Protein AF-A0AAD5J506-F1 (afdb_monomer_lite)

Radius of gyration: 22.08 Å; chains: 1; bounding box: 55×48×59 Å

Foldseek 3Di:
DPDADQDPPCPPDDPVVVVVVVLLVVLLVLLLPPCVVVLVVVLVPDDDDPVDHSVVVSVVVVVVVVVVSCVVVVVVVVVQCVVHRPNADLVGSVVVCCVPVVVPDDPVVVVVVVVVVVVVVVVVCVVVVVVVLVVVQVVCCVVVVDHDDPVNSVVVVVVVVVVVVVCVVVCVVVSSCSSVVSVVVVCVVPVVVVVVVVVVVVVVVD

InterPro domains:
  IPR013057 Amino acid transporter, transmembrane domain [PF01490] (17-195)

Organism: Acer negundo (NCBI:txid4023)

Structure (mmCIF, N/CA/C/O backbone):
data_AF-A0AAD5J506-F1
#
_entry.id   AF-A0AAD5J506-F1
#
loop_
_atom_site.group_PDB
_atom_site.id
_atom_site.type_symbol
_atom_site.label_atom_id
_atom_site.label_alt_id
_atom_site.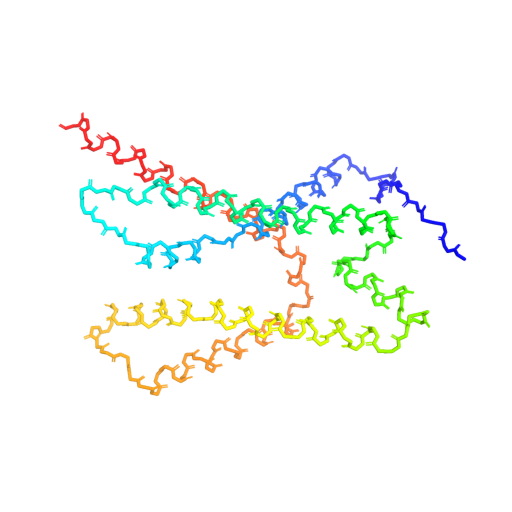label_comp_id
_atom_site.label_asym_id
_atom_site.label_entity_id
_atom_site.label_seq_id
_atom_site.pdbx_PDB_ins_code
_atom_site.Cartn_x
_atom_site.Cartn_y
_atom_site.Cartn_z
_atom_site.occupancy
_atom_site.B_iso_or_equiv
_atom_site.auth_seq_id
_atom_site.auth_comp_id
_atom_site.auth_asym_id
_atom_site.auth_atom_id
_atom_site.pdbx_PDB_model_num
ATOM 1 N N . MET A 1 1 ? 24.399 -5.806 -22.500 1.00 40.28 1 MET A N 1
ATOM 2 C CA . MET A 1 1 ? 23.757 -4.770 -21.665 1.00 40.28 1 MET A CA 1
ATOM 3 C C . MET A 1 1 ? 22.587 -4.224 -22.460 1.00 40.28 1 MET A C 1
ATOM 5 O O . MET A 1 1 ? 22.819 -3.692 -23.538 1.00 40.28 1 MET A O 1
ATOM 9 N N . ALA A 1 2 ? 21.350 -4.458 -22.021 1.00 52.31 2 ALA A N 1
ATOM 10 C CA . ALA A 1 2 ? 20.197 -3.842 -22.670 1.00 52.31 2 ALA A CA 1
ATOM 11 C C . ALA A 1 2 ? 20.286 -2.324 -22.453 1.00 52.31 2 ALA A C 1
ATOM 13 O O . ALA A 1 2 ? 20.487 -1.883 -21.324 1.00 52.31 2 ALA A O 1
ATOM 14 N N . VAL A 1 3 ? 20.209 -1.539 -23.528 1.00 64.19 3 VAL A N 1
ATOM 15 C CA . VAL A 1 3 ? 20.206 -0.076 -23.434 1.00 64.19 3 VAL A CA 1
ATOM 16 C C . VAL A 1 3 ? 18.902 0.335 -22.757 1.00 64.19 3 VAL A C 1
ATOM 18 O O . VAL A 1 3 ? 17.819 0.091 -23.288 1.00 64.19 3 VAL A O 1
ATOM 21 N N . VAL A 1 4 ? 19.007 0.913 -21.560 1.00 71.62 4 VAL A N 1
ATOM 22 C CA . VAL A 1 4 ? 17.860 1.474 -20.844 1.00 71.62 4 VAL A CA 1
ATOM 23 C C . VAL A 1 4 ? 17.385 2.695 -21.623 1.00 71.62 4 VAL A C 1
ATOM 25 O O . VAL A 1 4 ? 18.143 3.638 -21.839 1.00 71.62 4 VAL A O 1
ATOM 28 N N . SER A 1 5 ? 16.133 2.660 -22.070 1.00 74.62 5 SER A N 1
ATOM 29 C CA . SER A 1 5 ? 15.466 3.803 -22.689 1.00 74.62 5 SER A CA 1
ATOM 30 C C . SER A 1 5 ? 14.486 4.416 -21.695 1.00 74.62 5 SER A C 1
ATOM 32 O O . SER A 1 5 ? 13.851 3.709 -20.907 1.00 74.62 5 SER A O 1
ATOM 34 N N . TYR A 1 6 ? 14.379 5.739 -21.756 1.00 73.12 6 TYR A N 1
ATOM 35 C CA . TYR A 1 6 ? 13.509 6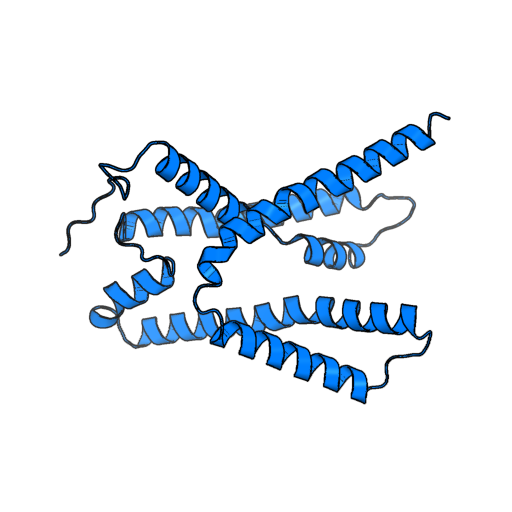.558 -20.911 1.00 73.12 6 TYR A CA 1
ATOM 36 C C . TYR A 1 6 ? 12.356 7.180 -21.697 1.00 73.12 6 TYR A C 1
ATOM 38 O O . TYR A 1 6 ? 11.668 8.064 -21.187 1.00 73.12 6 TYR A O 1
ATOM 46 N N . ASN A 1 7 ? 12.163 6.749 -22.945 1.00 71.69 7 ASN A N 1
ATOM 47 C CA . ASN A 1 7 ? 11.015 7.176 -23.727 1.00 71.69 7 ASN A CA 1
ATOM 48 C C . ASN A 1 7 ? 9.723 6.669 -23.069 1.00 71.69 7 ASN A C 1
ATOM 50 O O . ASN A 1 7 ? 9.722 5.579 -22.486 1.00 71.69 7 ASN A O 1
ATOM 54 N N . PRO A 1 8 ? 8.623 7.436 -23.157 1.00 64.88 8 PRO A N 1
ATOM 55 C CA . PRO A 1 8 ? 7.333 6.969 -22.676 1.00 64.88 8 PRO A CA 1
ATOM 56 C C . PRO A 1 8 ? 6.966 5.664 -23.391 1.00 64.88 8 PRO A C 1
ATOM 58 O O . PRO A 1 8 ? 7.111 5.541 -24.610 1.00 64.88 8 PRO A O 1
ATOM 61 N N . VAL A 1 9 ? 6.510 4.681 -22.616 1.00 62.03 9 VAL A N 1
ATOM 62 C CA . VAL A 1 9 ? 5.999 3.412 -23.140 1.00 62.03 9 VAL A CA 1
ATOM 63 C C . VAL A 1 9 ? 4.720 3.737 -23.911 1.00 62.03 9 VAL A C 1
ATOM 65 O O . VAL A 1 9 ? 3.696 3.978 -23.290 1.00 62.03 9 VAL A O 1
ATOM 68 N N . GLY A 1 10 ? 4.804 3.840 -25.241 1.00 60.00 10 GLY A N 1
ATOM 69 C CA . GLY A 1 10 ? 3.653 4.177 -26.091 1.00 60.00 10 GLY A CA 1
ATOM 70 C C . GLY A 1 10 ? 3.904 5.311 -27.084 1.00 60.00 10 GLY A C 1
ATOM 71 O O . GLY A 1 10 ? 3.134 6.263 -27.136 1.00 60.00 10 GLY A O 1
ATOM 72 N N . GLY A 1 11 ? 4.965 5.218 -27.894 1.00 52.53 11 GLY A N 1
ATOM 73 C CA . GLY A 1 11 ? 5.310 6.230 -28.906 1.00 52.53 11 GLY A CA 1
ATOM 74 C C . GLY A 1 11 ? 4.236 6.518 -29.973 1.00 52.53 11 GLY A C 1
ATOM 75 O O . GLY A 1 11 ? 4.394 7.491 -30.696 1.00 52.53 11 GLY A O 1
ATOM 76 N N . ASP A 1 12 ? 3.156 5.727 -30.027 1.00 55.84 12 ASP A N 1
ATOM 77 C CA . ASP A 1 12 ? 2.010 5.859 -30.949 1.00 55.84 12 ASP A CA 1
ATOM 78 C C . ASP A 1 12 ? 0.641 5.753 -30.231 1.00 55.84 12 ASP A C 1
ATOM 80 O O . ASP A 1 12 ? -0.398 5.514 -30.852 1.00 55.84 12 ASP A O 1
ATOM 84 N N . GLU A 1 13 ? 0.594 5.891 -28.900 1.00 61.62 13 GLU A N 1
ATOM 85 C CA . GLU A 1 13 ? -0.670 5.777 -28.166 1.00 61.62 13 GLU A CA 1
ATOM 86 C C . GLU A 1 13 ? -1.515 7.058 -28.263 1.00 61.62 13 GLU A C 1
ATOM 88 O O . GLU A 1 13 ? -1.036 8.177 -28.074 1.00 61.62 13 GLU A O 1
ATOM 93 N N . THR A 1 14 ? -2.817 6.900 -28.533 1.00 74.75 14 THR A N 1
ATOM 94 C CA . THR A 1 14 ? -3.778 8.017 -28.533 1.00 74.75 14 THR A CA 1
ATOM 95 C C . THR A 1 14 ? -3.721 8.808 -27.219 1.00 74.75 14 THR A C 1
ATOM 97 O O . THR A 1 14 ? -3.569 8.231 -26.142 1.00 74.75 14 THR A O 1
ATOM 100 N N . ALA A 1 15 ? -3.918 10.133 -27.280 1.00 76.75 15 ALA A N 1
ATOM 101 C CA . ALA A 1 15 ? -3.880 11.022 -26.107 1.00 76.75 15 ALA A CA 1
ATOM 102 C C . ALA A 1 15 ? -4.756 10.538 -24.930 1.00 76.75 15 ALA A C 1
ATOM 104 O O . ALA A 1 15 ? -4.446 10.785 -23.763 1.00 76.75 15 ALA A O 1
ATOM 105 N N . VAL A 1 16 ? -5.829 9.802 -25.235 1.00 79.38 16 VAL A N 1
ATOM 106 C CA . VAL A 1 16 ? -6.720 9.170 -24.256 1.00 79.38 16 VAL A CA 1
ATOM 107 C C . VAL A 1 16 ? -5.997 8.112 -23.417 1.00 79.38 16 VAL A C 1
ATOM 109 O O . VAL A 1 16 ? -6.137 8.120 -22.197 1.00 79.38 16 VAL A O 1
ATOM 112 N N . VAL A 1 17 ? -5.197 7.233 -24.027 1.00 79.44 17 VAL A N 1
ATOM 113 C CA . VAL A 1 17 ? -4.484 6.159 -23.310 1.00 79.44 17 VAL A CA 1
ATOM 114 C C . VAL A 1 17 ? -3.404 6.743 -22.401 1.00 79.44 17 VAL A C 1
ATOM 116 O O . VAL A 1 17 ? -3.328 6.375 -21.231 1.00 79.44 17 VAL A O 1
ATOM 119 N N . SER A 1 18 ? -2.665 7.746 -22.882 1.00 77.81 18 SER A N 1
ATOM 120 C CA . SER A 1 18 ? -1.687 8.475 -22.064 1.00 77.81 18 SER A CA 1
ATOM 121 C C . SER A 1 18 ? -2.345 9.165 -20.859 1.00 77.81 18 SER A C 1
ATOM 123 O O . SER A 1 18 ? -1.890 9.024 -19.721 1.00 77.81 18 SER A O 1
ATOM 125 N N . THR A 1 19 ? -3.491 9.822 -21.069 1.00 81.06 19 THR A N 1
ATOM 126 C CA . THR A 1 19 ? -4.254 10.462 -19.983 1.00 81.06 19 THR A CA 1
ATOM 127 C C . THR A 1 19 ? -4.747 9.437 -18.956 1.00 81.06 19 THR A C 1
ATOM 129 O O . THR A 1 19 ? -4.629 9.659 -17.749 1.00 81.06 19 THR A O 1
ATOM 132 N N . LEU A 1 20 ? -5.252 8.285 -19.408 1.00 81.12 20 LEU A N 1
ATOM 133 C CA . LEU A 1 20 ? -5.669 7.190 -18.526 1.00 81.12 20 LEU A CA 1
ATOM 134 C C . LEU A 1 20 ? -4.488 6.573 -17.768 1.00 81.12 20 LEU A C 1
ATOM 136 O O . LEU A 1 20 ? -4.639 6.233 -16.594 1.00 81.12 20 LEU A O 1
ATOM 140 N N . GLY A 1 21 ? -3.311 6.479 -18.388 1.00 79.50 21 GLY A N 1
ATOM 141 C CA . GLY A 1 21 ? -2.080 6.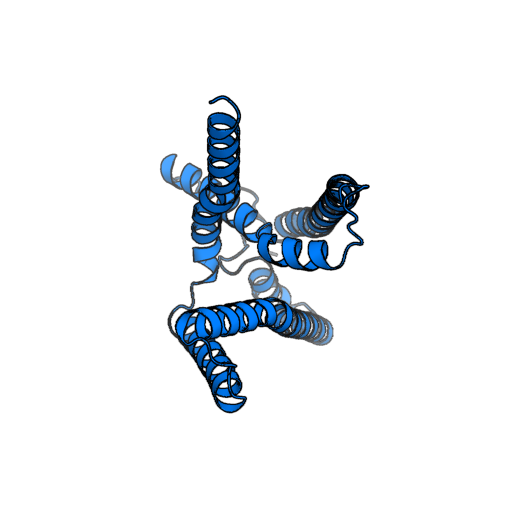037 -17.733 1.00 79.50 21 GLY A CA 1
ATOM 142 C C . GLY A 1 21 ? -1.677 6.954 -16.576 1.00 79.50 21 GLY A C 1
ATOM 143 O O . GLY A 1 21 ? -1.389 6.475 -15.476 1.00 79.50 21 GLY A O 1
ATOM 144 N N . VAL A 1 22 ? -1.747 8.273 -16.781 1.00 81.69 22 VAL A N 1
ATOM 145 C CA . VAL A 1 22 ? -1.491 9.268 -15.725 1.00 81.69 22 VAL A CA 1
ATOM 146 C C . VAL A 1 22 ? -2.519 9.156 -14.597 1.00 81.69 22 VAL A C 1
ATOM 148 O O . VAL A 1 22 ? -2.143 9.131 -13.424 1.00 81.69 22 VAL A O 1
ATOM 151 N N . LEU A 1 23 ? -3.809 9.036 -14.924 1.00 83.31 23 LEU A N 1
ATOM 152 C CA . LEU A 1 23 ? -4.868 8.864 -13.923 1.00 83.31 23 LEU A CA 1
ATOM 153 C C . LEU A 1 23 ? -4.700 7.569 -13.122 1.00 83.31 23 LEU A C 1
ATOM 155 O O . LEU A 1 23 ? -4.875 7.572 -11.903 1.00 83.31 23 LEU A O 1
ATOM 159 N N . ASN A 1 24 ? -4.306 6.478 -13.778 1.00 83.69 24 ASN A N 1
ATOM 160 C CA . ASN A 1 24 ? -4.013 5.215 -13.112 1.00 83.69 24 ASN A CA 1
ATOM 161 C C . ASN A 1 24 ? -2.823 5.353 -12.148 1.00 83.69 24 ASN A C 1
ATOM 163 O O . ASN A 1 24 ? -2.906 4.911 -11.003 1.00 83.69 24 ASN A O 1
ATOM 167 N N . ALA A 1 25 ? -1.748 6.032 -12.563 1.00 81.75 25 ALA A N 1
ATOM 168 C CA . ALA A 1 25 ? -0.602 6.311 -11.698 1.00 81.75 25 ALA A CA 1
ATOM 169 C C . ALA A 1 25 ? -0.984 7.181 -10.484 1.00 81.75 25 ALA A C 1
ATOM 171 O O . ALA A 1 25 ? -0.575 6.891 -9.357 1.00 81.75 25 ALA A O 1
ATOM 172 N N . LEU A 1 26 ? -1.819 8.208 -10.680 1.00 82.81 26 LEU A N 1
ATOM 173 C CA . LEU A 1 26 ? -2.371 9.017 -9.587 1.00 82.81 26 LEU A CA 1
ATOM 174 C C . LEU A 1 26 ? -3.234 8.179 -8.635 1.00 82.81 26 LEU A C 1
ATOM 176 O O . LEU A 1 26 ? -3.121 8.332 -7.419 1.00 82.81 26 LEU A O 1
ATOM 180 N N . GLY A 1 27 ? -4.037 7.258 -9.167 1.00 82.06 27 GLY A N 1
ATOM 181 C CA . GLY A 1 27 ? -4.804 6.297 -8.380 1.00 82.06 27 GLY A CA 1
ATOM 182 C C . GLY A 1 27 ? -3.912 5.389 -7.530 1.00 82.06 27 GLY A C 1
ATOM 183 O O . GLY A 1 27 ? -4.177 5.210 -6.344 1.00 82.06 27 GLY A O 1
ATOM 184 N N . ILE A 1 28 ? -2.814 4.871 -8.088 1.00 81.3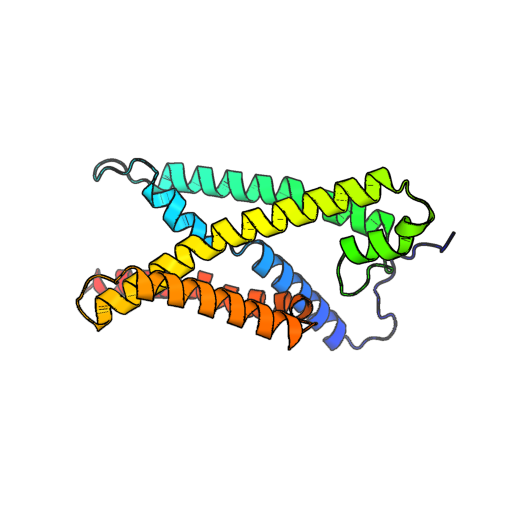8 28 ILE A N 1
ATOM 185 C CA . ILE A 1 28 ? -1.857 4.029 -7.348 1.00 81.38 28 ILE A CA 1
ATOM 186 C C . ILE A 1 28 ? -1.195 4.834 -6.223 1.00 81.38 28 ILE A C 1
ATOM 188 O O . ILE A 1 28 ? -1.096 4.346 -5.097 1.00 81.38 28 ILE A O 1
ATOM 192 N N . ASN A 1 29 ? -0.808 6.085 -6.490 1.00 80.69 29 ASN A N 1
ATOM 193 C CA . ASN A 1 29 ? -0.291 6.983 -5.456 1.00 80.69 29 ASN A CA 1
ATOM 194 C C . ASN A 1 29 ? -1.333 7.217 -4.353 1.00 80.69 29 ASN A C 1
ATOM 196 O O . ASN A 1 29 ? -1.024 7.064 -3.173 1.00 80.69 29 ASN A O 1
ATOM 200 N N . ALA A 1 30 ? -2.582 7.515 -4.715 1.00 78.62 30 ALA A N 1
ATOM 201 C CA . ALA A 1 30 ? -3.663 7.689 -3.748 1.00 78.62 30 ALA A CA 1
ATOM 202 C C . ALA A 1 30 ? -3.898 6.428 -2.897 1.00 78.62 30 ALA A C 1
ATOM 204 O O . ALA A 1 30 ? -4.085 6.528 -1.683 1.00 78.62 30 ALA A O 1
ATOM 205 N N . PHE A 1 31 ? -3.824 5.243 -3.508 1.00 77.81 31 PHE A N 1
ATOM 206 C CA . PHE A 1 31 ? -3.911 3.965 -2.805 1.00 77.81 31 PHE A CA 1
ATOM 207 C C . PHE A 1 31 ? -2.749 3.761 -1.822 1.00 77.81 31 PHE A C 1
ATOM 209 O O . PHE A 1 31 ? -2.979 3.334 -0.692 1.00 77.81 31 PHE A O 1
ATOM 216 N N . ALA A 1 32 ? -1.517 4.116 -2.202 1.00 77.12 32 ALA A N 1
ATOM 217 C CA . ALA A 1 32 ? -0.340 3.996 -1.337 1.00 77.12 32 ALA A CA 1
ATOM 218 C C . ALA A 1 32 ? -0.432 4.871 -0.072 1.00 77.12 32 ALA A C 1
ATOM 220 O O . ALA A 1 32 ? 0.048 4.482 0.991 1.00 77.12 32 ALA A O 1
ATOM 221 N N . PHE A 1 33 ? -1.103 6.024 -0.156 1.00 72.12 33 PHE A N 1
ATOM 222 C CA . PHE A 1 33 ? -1.355 6.905 0.991 1.00 72.12 33 PHE A CA 1
ATOM 223 C C . PHE A 1 33 ? -2.637 6.559 1.775 1.00 72.12 33 PHE A C 1
ATOM 225 O O . PHE A 1 33 ? -3.025 7.287 2.700 1.00 72.12 33 PHE A O 1
ATOM 232 N N . ARG A 1 34 ? -3.301 5.435 1.471 1.00 68.44 34 ARG A N 1
ATOM 233 C CA . ARG A 1 34 ? -4.535 5.002 2.141 1.00 68.44 34 ARG A CA 1
ATOM 234 C C . ARG A 1 34 ? -4.276 4.409 3.536 1.00 68.44 34 ARG A C 1
ATOM 236 O O . ARG A 1 34 ? -4.449 3.222 3.765 1.00 68.44 34 ARG A O 1
ATOM 243 N N . GLY A 1 35 ? -3.894 5.252 4.499 1.00 58.41 35 GLY A N 1
ATOM 244 C CA . GLY A 1 35 ? -3.630 4.877 5.905 1.00 58.41 35 GLY A CA 1
ATOM 245 C C . GLY A 1 35 ? -4.681 5.355 6.917 1.00 58.41 35 GLY A C 1
ATOM 246 O O . GLY A 1 35 ? -4.372 5.589 8.082 1.00 58.41 35 GLY A O 1
ATOM 247 N N . HIS A 1 36 ? -5.911 5.616 6.477 1.00 62.12 36 HIS A N 1
ATOM 248 C CA . HIS A 1 36 ? -6.851 6.445 7.244 1.00 62.12 36 HIS A CA 1
ATOM 249 C C . HIS A 1 36 ? -7.431 5.721 8.466 1.00 62.12 36 HIS A C 1
ATOM 251 O O . HIS A 1 36 ? -7.611 6.345 9.507 1.00 62.12 36 HIS A O 1
ATOM 257 N N . ASN A 1 37 ? -7.638 4.405 8.361 1.00 58.44 37 ASN A N 1
ATOM 258 C CA . ASN A 1 37 ? -8.157 3.580 9.456 1.00 58.44 37 ASN A CA 1
ATOM 259 C C . ASN A 1 37 ? -7.143 3.454 10.604 1.00 58.44 37 ASN A C 1
ATOM 261 O O . ASN A 1 37 ? -7.510 3.596 11.764 1.00 58.44 37 ASN A O 1
ATOM 265 N N . LEU A 1 38 ? -5.852 3.311 10.282 1.00 56.50 38 LEU A N 1
ATOM 266 C CA . LEU A 1 38 ? -4.778 3.248 11.280 1.00 56.50 38 LEU A CA 1
ATOM 267 C C . LEU A 1 38 ? -4.595 4.587 12.018 1.00 56.50 38 LEU A C 1
ATOM 269 O O . LEU A 1 38 ? -4.185 4.624 13.175 1.00 56.50 38 LEU A O 1
ATOM 273 N N . LYS A 1 39 ? -4.934 5.709 11.366 1.00 59.44 39 LYS A N 1
ATOM 274 C CA . LYS A 1 39 ? -4.852 7.034 11.989 1.00 59.44 39 LYS A CA 1
ATOM 275 C C . LYS A 1 39 ? -5.822 7.165 13.171 1.00 59.44 39 LYS A C 1
ATOM 277 O O . LYS A 1 39 ? -5.435 7.753 14.173 1.00 59.44 39 LYS A O 1
ATOM 282 N N . LEU A 1 40 ? -7.036 6.616 13.070 1.00 57.03 40 LEU A N 1
ATOM 283 C CA . LEU A 1 40 ? -8.037 6.667 14.145 1.00 57.03 40 LEU A CA 1
ATOM 284 C C . LEU A 1 40 ? -7.578 5.872 15.378 1.00 57.03 40 LEU A C 1
ATOM 286 O O . LEU A 1 40 ? -7.709 6.347 16.502 1.00 57.03 40 LEU A O 1
ATOM 290 N N . GLU A 1 41 ? -6.953 4.713 15.174 1.00 60.31 41 GLU A N 1
ATOM 291 C CA . GLU A 1 41 ? -6.411 3.891 16.262 1.00 60.31 41 GLU A CA 1
ATOM 292 C C . GLU A 1 41 ? -5.247 4.601 16.978 1.00 60.31 41 GLU A C 1
ATOM 294 O O . GLU A 1 41 ? -5.266 4.763 18.199 1.00 60.31 41 GLU A O 1
ATOM 299 N N . ILE A 1 42 ? -4.298 5.170 16.222 1.00 61.03 42 ILE A N 1
ATOM 300 C CA . ILE A 1 42 ? -3.204 5.984 16.787 1.00 61.03 42 ILE A CA 1
ATOM 301 C C . ILE A 1 42 ? -3.757 7.205 17.540 1.00 61.03 42 ILE A C 1
ATOM 303 O O . ILE A 1 42 ? -3.244 7.561 18.601 1.00 61.03 42 ILE A O 1
ATOM 307 N N . GLN A 1 43 ? -4.822 7.835 17.039 1.00 55.59 43 GLN A N 1
ATOM 308 C CA . GLN A 1 43 ? -5.462 8.977 17.700 1.00 55.59 43 GLN A CA 1
ATOM 309 C C . GLN A 1 43 ? -6.060 8.617 19.062 1.00 55.59 43 GLN A C 1
ATOM 311 O O . GLN A 1 43 ? -5.925 9.409 19.992 1.00 55.59 43 GLN A O 1
ATOM 316 N N . THR A 1 44 ? -6.661 7.432 19.210 1.00 56.22 44 THR A N 1
ATOM 317 C CA . THR A 1 44 ? -7.236 6.995 20.498 1.00 56.22 44 THR A CA 1
ATOM 318 C C . THR A 1 44 ? -6.190 6.726 21.582 1.00 56.22 44 THR A C 1
ATOM 320 O O . THR A 1 44 ? -6.501 6.824 22.765 1.00 56.22 44 THR A O 1
ATOM 323 N N . THR A 1 45 ? -4.939 6.451 21.201 1.00 62.34 45 THR A N 1
ATOM 324 C CA . THR A 1 45 ? -3.826 6.267 22.154 1.00 62.34 45 THR A CA 1
ATOM 325 C C . THR A 1 45 ? -3.166 7.579 22.589 1.00 62.34 45 THR A C 1
ATOM 327 O O . THR A 1 45 ? -2.357 7.593 23.517 1.00 62.34 45 THR A O 1
ATOM 330 N N . MET A 1 46 ? -3.498 8.697 21.937 1.00 63.06 46 MET A N 1
ATOM 331 C CA . MET A 1 46 ? -2.939 10.005 22.259 1.00 63.06 46 MET A CA 1
ATOM 332 C C . MET A 1 46 ? -3.730 10.630 23.419 1.00 63.06 46 MET A C 1
ATOM 334 O O . MET A 1 46 ? -4.961 10.646 23.362 1.00 63.06 46 MET A O 1
ATOM 338 N N . PRO A 1 47 ? -3.073 11.159 24.471 1.00 51.66 47 PRO A N 1
ATOM 339 C CA . PRO A 1 47 ? -3.774 11.722 25.619 1.00 51.66 47 PRO A CA 1
ATOM 340 C C . PRO A 1 47 ? -4.628 12.907 25.165 1.00 51.66 47 PRO A C 1
ATOM 342 O O . PRO A 1 47 ? -4.115 13.965 24.803 1.00 51.66 47 PRO A O 1
ATOM 345 N N . SER A 1 48 ? -5.942 12.709 25.161 1.00 51.03 48 SER A N 1
ATOM 346 C CA . SER A 1 48 ? -6.926 13.731 24.830 1.00 51.03 48 SER A CA 1
ATOM 347 C C . SER A 1 48 ? -7.669 14.104 26.108 1.00 51.03 48 SER A C 1
ATOM 349 O O . SER A 1 48 ? -8.182 13.236 26.809 1.00 51.03 48 SER A O 1
ATOM 351 N N . SER A 1 49 ? -7.714 15.395 26.426 1.00 51.75 49 SER A N 1
ATOM 352 C CA . SER A 1 49 ? -8.503 15.950 27.531 1.00 51.75 49 SER A CA 1
ATOM 353 C C . SER A 1 49 ? -9.457 16.991 26.957 1.00 51.75 49 SER A C 1
ATOM 355 O O . SER A 1 49 ? -9.069 17.719 26.045 1.00 51.75 49 SER A O 1
ATOM 357 N N . GLU A 1 50 ? -10.674 17.112 27.498 1.00 53.56 50 GLU A N 1
ATOM 358 C CA . GLU A 1 50 ? -11.680 18.097 27.050 1.00 53.56 50 GLU A CA 1
ATOM 359 C C . GLU A 1 50 ? -11.144 19.539 26.996 1.00 53.56 50 GLU A C 1
ATOM 361 O O . GLU A 1 50 ? -11.623 20.362 26.221 1.00 53.56 50 GLU A O 1
ATOM 366 N N . LYS A 1 51 ? -10.108 19.844 27.787 1.00 49.97 51 LYS A N 1
ATOM 367 C CA . LYS A 1 51 ? -9.492 21.172 27.878 1.00 49.97 51 LYS A CA 1
ATOM 368 C C . LYS A 1 51 ? -8.416 21.438 26.817 1.00 49.97 51 LYS A C 1
ATOM 370 O O . LYS A 1 51 ? -8.060 22.600 26.617 1.00 49.97 51 LYS A O 1
ATOM 375 N N . HIS A 1 52 ? -7.836 20.407 26.192 1.00 58.53 52 HIS A N 1
ATOM 376 C CA . HIS A 1 52 ? -6.699 20.516 25.263 1.00 58.53 52 HIS A CA 1
ATOM 377 C C . HIS A 1 52 ? -6.982 19.672 24.010 1.00 58.53 52 HIS A C 1
ATOM 379 O O . HIS A 1 52 ? -6.796 18.453 24.046 1.00 58.53 52 HIS A O 1
ATOM 385 N N . PRO A 1 53 ? -7.434 20.280 22.897 1.00 59.56 53 PRO A N 1
ATOM 386 C CA . PRO A 1 53 ? -7.808 19.522 21.712 1.00 59.56 53 PRO A CA 1
ATOM 387 C C . PRO A 1 53 ? -6.593 18.787 21.130 1.00 59.56 53 PRO A C 1
ATOM 389 O O . PRO A 1 53 ? -5.554 19.380 20.832 1.00 59.56 53 PRO A O 1
ATOM 392 N N . SER A 1 54 ? -6.742 17.480 20.918 1.00 57.62 54 SER A N 1
ATOM 393 C CA . SER A 1 54 ? -5.728 16.573 20.358 1.00 57.62 54 SER A CA 1
ATOM 394 C C . SER A 1 54 ? -5.407 16.833 18.877 1.00 57.62 54 SER A C 1
ATOM 396 O O . SER A 1 54 ? -4.543 16.178 18.297 1.00 57.62 54 SER A O 1
ATOM 398 N N . THR A 1 55 ? -6.030 17.840 18.260 1.00 64.75 55 THR A N 1
ATOM 399 C CA . THR A 1 55 ? -5.872 18.204 16.845 1.00 64.75 55 THR A CA 1
ATOM 400 C C . THR A 1 55 ? -4.452 18.657 16.497 1.00 64.75 55 THR A C 1
ATOM 402 O O . THR A 1 55 ? -3.938 18.289 15.440 1.00 64.75 55 THR A O 1
ATOM 405 N N . LEU A 1 56 ? -3.779 19.402 17.380 1.00 66.88 56 LEU A N 1
ATOM 406 C CA . LEU A 1 56 ? -2.417 19.903 17.148 1.00 66.88 56 LEU A CA 1
ATOM 407 C C . LEU A 1 56 ? -1.343 18.793 17.129 1.00 66.88 56 LEU A C 1
ATOM 409 O O . LEU A 1 56 ? -0.580 18.725 16.157 1.00 66.88 56 LEU A O 1
ATOM 413 N N . PRO A 1 57 ? -1.243 17.918 18.153 1.00 69.56 57 PRO A N 1
ATOM 414 C CA . PRO A 1 57 ? -0.276 16.820 18.141 1.00 69.56 57 PRO A CA 1
ATOM 415 C C . PRO A 1 57 ? -0.605 15.782 17.060 1.00 69.56 57 PRO A C 1
ATOM 417 O O . PRO A 1 57 ? 0.301 15.296 16.382 1.00 69.56 57 PRO A O 1
ATOM 420 N N . MET A 1 58 ? -1.889 15.543 16.790 1.00 69.88 58 MET A N 1
ATOM 421 C CA . MET A 1 58 ? -2.350 14.710 15.681 1.00 69.88 58 MET A CA 1
ATOM 422 C C . MET A 1 58 ? -1.909 15.262 14.319 1.00 69.88 58 MET A C 1
ATOM 424 O O . MET A 1 58 ? -1.385 14.517 13.496 1.00 69.88 58 MET A O 1
ATOM 428 N N . TRP A 1 59 ? -2.038 16.569 14.078 1.00 70.88 59 TRP A N 1
ATOM 429 C CA . TRP A 1 59 ? -1.582 17.202 12.835 1.00 70.88 59 TRP A CA 1
ATOM 430 C C . TRP A 1 59 ? -0.064 17.092 12.641 1.00 70.88 59 TRP A C 1
ATOM 432 O O . TRP A 1 59 ? 0.402 16.822 11.532 1.00 70.88 59 TRP A O 1
ATOM 442 N N . ARG A 1 60 ? 0.718 17.245 13.719 1.00 72.88 60 ARG A N 1
ATOM 443 C CA . ARG A 1 60 ? 2.179 17.054 13.685 1.00 72.88 60 ARG A CA 1
ATOM 444 C C . ARG A 1 60 ? 2.559 15.601 13.403 1.00 72.88 60 ARG A C 1
ATOM 446 O O . ARG A 1 60 ? 3.400 15.367 12.538 1.00 72.88 60 ARG A O 1
ATOM 453 N N . GLY A 1 61 ? 1.911 14.644 14.070 1.00 74.31 61 GLY A N 1
ATOM 454 C CA . GLY A 1 61 ? 2.141 13.214 13.847 1.00 74.31 61 GLY A CA 1
ATOM 455 C C . GLY A 1 61 ? 1.814 12.794 12.415 1.00 74.31 61 GLY A C 1
ATOM 456 O O . GLY A 1 61 ? 2.599 12.106 11.769 1.00 74.31 61 GLY A O 1
ATOM 457 N N . VAL A 1 62 ? 0.704 13.300 11.874 1.00 74.62 62 VAL A N 1
ATOM 458 C CA . VAL A 1 62 ? 0.318 13.084 10.476 1.00 74.62 62 VAL A CA 1
ATOM 459 C C . VAL A 1 62 ? 1.371 13.654 9.532 1.00 74.62 62 VAL A C 1
ATOM 461 O O . VAL A 1 62 ? 1.862 12.926 8.678 1.00 74.62 62 VAL A O 1
ATOM 464 N N . LYS A 1 63 ? 1.773 14.918 9.695 1.00 77.12 63 LYS A N 1
ATOM 465 C CA . LYS A 1 63 ? 2.812 15.522 8.847 1.00 77.12 63 LYS A CA 1
ATOM 466 C C . LYS A 1 63 ? 4.105 14.711 8.847 1.00 77.12 63 LYS A C 1
ATOM 468 O O . LYS A 1 63 ? 4.664 14.471 7.782 1.00 77.12 63 LYS A O 1
ATOM 473 N N . PHE A 1 64 ? 4.552 14.267 10.020 1.00 81.81 64 PHE A N 1
ATOM 474 C CA . PHE A 1 64 ? 5.769 13.472 10.144 1.00 81.81 64 PHE A CA 1
ATOM 475 C C . PHE A 1 64 ? 5.636 12.100 9.471 1.00 81.81 64 PHE A C 1
ATOM 477 O O . PHE A 1 64 ? 6.530 11.697 8.733 1.00 81.81 64 PHE A O 1
ATOM 484 N N . ALA A 1 65 ? 4.503 11.415 9.649 1.00 79.06 65 ALA A N 1
ATOM 485 C CA . ALA A 1 65 ? 4.241 10.134 8.997 1.00 79.06 65 ALA A CA 1
ATOM 486 C C . ALA A 1 65 ? 4.239 10.258 7.464 1.00 79.06 65 ALA A C 1
ATOM 488 O O . ALA A 1 65 ? 4.899 9.476 6.785 1.00 79.06 65 ALA A O 1
ATOM 489 N N . TYR A 1 66 ? 3.561 11.269 6.910 1.00 80.44 66 TYR A N 1
ATOM 490 C CA . TYR A 1 66 ? 3.556 11.512 5.462 1.00 80.44 66 TYR A CA 1
ATOM 491 C C . TYR A 1 66 ? 4.944 11.899 4.932 1.00 80.44 66 TYR A C 1
ATOM 493 O O . TYR A 1 66 ? 5.327 11.450 3.853 1.00 80.44 66 TYR A O 1
ATOM 501 N N . LEU A 1 67 ? 5.717 12.681 5.693 1.00 84.75 67 LEU A N 1
ATOM 502 C CA . LEU A 1 67 ? 7.094 13.027 5.339 1.00 84.75 67 LEU A CA 1
ATOM 503 C C . LEU A 1 67 ? 7.988 11.784 5.305 1.00 84.75 67 LEU A C 1
ATOM 505 O O . LEU A 1 67 ? 8.752 11.617 4.358 1.00 84.75 67 LEU A O 1
ATOM 509 N N . LEU A 1 68 ? 7.871 10.895 6.294 1.00 85.06 68 LEU A N 1
ATOM 510 C CA . LEU A 1 68 ? 8.626 9.643 6.341 1.00 85.06 68 LEU A CA 1
ATOM 511 C C . LEU A 1 68 ? 8.286 8.745 5.144 1.00 85.06 68 LEU A C 1
ATOM 513 O O . LEU A 1 68 ? 9.187 8.249 4.473 1.00 85.06 68 LEU A O 1
ATOM 517 N N . VAL A 1 69 ? 6.995 8.595 4.829 1.00 83.12 69 VAL A N 1
ATOM 518 C CA . VAL A 1 69 ? 6.543 7.833 3.655 1.00 83.12 69 VAL A CA 1
ATOM 519 C C . VAL A 1 69 ? 7.117 8.425 2.365 1.00 83.12 69 VAL A C 1
ATOM 521 O O . VAL A 1 69 ? 7.655 7.683 1.545 1.00 83.12 69 VAL A O 1
ATOM 524 N N . ALA A 1 70 ? 7.080 9.750 2.200 1.00 82.19 70 ALA A N 1
ATOM 525 C CA . ALA A 1 70 ? 7.678 10.418 1.046 1.00 82.19 70 ALA A CA 1
ATOM 526 C C . ALA A 1 70 ? 9.203 10.206 0.981 1.00 82.19 70 ALA A C 1
ATOM 528 O O . ALA A 1 70 ? 9.732 9.900 -0.085 1.00 82.19 70 ALA A O 1
ATOM 529 N N . MET A 1 71 ? 9.910 10.289 2.112 1.00 88.00 71 MET A N 1
ATOM 530 C CA . MET A 1 71 ? 11.354 10.034 2.183 1.00 88.00 71 MET A CA 1
ATOM 531 C C . MET A 1 71 ? 11.735 8.595 1.837 1.00 88.00 71 MET A C 1
ATOM 533 O O . MET A 1 71 ? 12.852 8.369 1.390 1.00 88.00 71 MET A O 1
ATOM 537 N N . CYS A 1 72 ? 10.839 7.625 2.011 1.00 85.69 72 CYS A N 1
ATOM 538 C CA . CYS A 1 72 ? 11.082 6.248 1.588 1.00 85.69 72 CYS A CA 1
ATOM 539 C C . CYS A 1 72 ? 10.697 6.022 0.118 1.00 85.69 72 CYS A C 1
ATOM 541 O O . CYS A 1 72 ? 11.462 5.417 -0.630 1.00 85.69 72 CYS A O 1
ATOM 543 N N . LEU A 1 73 ? 9.527 6.507 -0.312 1.00 84.31 73 LEU A N 1
ATOM 544 C CA . LEU A 1 73 ? 8.984 6.227 -1.645 1.00 84.31 73 LEU A CA 1
ATOM 545 C C . LEU A 1 73 ? 9.649 7.048 -2.755 1.00 84.31 73 LEU A C 1
ATOM 547 O O . LEU A 1 73 ? 9.911 6.506 -3.826 1.00 84.31 73 LEU A O 1
ATOM 551 N N . CYS A 1 74 ? 9.955 8.327 -2.519 1.00 85.06 74 CYS A N 1
ATOM 552 C CA . CYS A 1 74 ? 10.562 9.194 -3.531 1.00 85.06 74 CYS A CA 1
ATOM 553 C C . CYS A 1 74 ? 11.939 8.699 -4.007 1.00 85.06 74 CYS A C 1
ATOM 555 O O . CYS A 1 74 ? 12.102 8.517 -5.215 1.00 85.06 74 CYS A O 1
ATOM 557 N N . PRO A 1 75 ? 12.933 8.434 -3.132 1.00 87.50 75 PRO A N 1
ATOM 558 C CA . PRO A 1 75 ? 14.229 7.941 -3.598 1.00 87.50 75 PRO A CA 1
ATOM 559 C C . PRO A 1 75 ? 14.126 6.545 -4.217 1.00 87.50 75 PRO A C 1
ATOM 561 O O . PRO A 1 75 ? 14.839 6.254 -5.174 1.00 87.50 75 PRO A O 1
ATOM 564 N N . LEU A 1 76 ? 13.210 5.705 -3.725 1.00 85.56 76 LEU A N 1
ATOM 565 C CA . LEU A 1 76 ? 12.945 4.385 -4.290 1.00 85.56 76 LEU A CA 1
ATOM 566 C C . LEU A 1 76 ? 12.408 4.490 -5.729 1.00 85.56 76 LEU A C 1
ATOM 568 O O . LEU A 1 76 ? 12.887 3.784 -6.613 1.00 85.56 76 LEU A O 1
ATOM 572 N N . ALA A 1 77 ? 11.461 5.396 -5.981 1.00 83.88 77 ALA A N 1
ATOM 573 C CA . ALA A 1 77 ? 10.910 5.636 -7.312 1.00 83.88 77 ALA A CA 1
ATOM 574 C C . ALA A 1 77 ? 11.953 6.230 -8.273 1.00 83.88 77 ALA A C 1
ATOM 576 O O . ALA A 1 77 ? 12.085 5.754 -9.399 1.00 83.88 77 ALA A O 1
ATOM 577 N N . ILE A 1 78 ? 12.728 7.224 -7.819 1.00 85.56 78 ILE A N 1
ATOM 578 C CA . ILE A 1 78 ? 13.772 7.872 -8.628 1.00 85.56 78 ILE A CA 1
ATOM 579 C C . ILE A 1 78 ? 14.878 6.870 -8.983 1.00 85.56 78 ILE A C 1
ATOM 581 O O . ILE A 1 78 ? 15.211 6.713 -10.156 1.00 85.56 78 ILE A O 1
ATOM 585 N N . GLY A 1 79 ? 15.421 6.157 -7.991 1.00 85.00 79 GLY A N 1
ATOM 586 C CA . GLY A 1 79 ? 16.474 5.163 -8.211 1.00 85.00 79 GLY A CA 1
ATOM 587 C C . GLY A 1 79 ? 15.996 3.977 -9.050 1.00 85.00 79 GLY A C 1
ATOM 588 O O . GLY A 1 79 ? 16.721 3.495 -9.916 1.00 85.00 79 GLY A O 1
ATOM 589 N N . GLY A 1 80 ? 14.750 3.550 -8.848 1.00 82.69 80 GLY A N 1
ATOM 590 C CA . GLY A 1 80 ? 14.118 2.494 -9.629 1.00 82.69 80 GLY A CA 1
ATOM 591 C C . GLY A 1 80 ? 13.941 2.840 -11.098 1.00 82.69 80 GLY A C 1
ATOM 592 O O . GLY A 1 80 ? 14.316 2.060 -11.974 1.00 82.69 80 GLY A O 1
ATOM 593 N N . TYR A 1 81 ? 13.406 4.030 -11.369 1.00 82.12 81 TYR A N 1
ATOM 594 C CA . TYR A 1 81 ? 13.243 4.513 -12.734 1.00 82.12 81 TYR A CA 1
ATOM 595 C C . TYR A 1 81 ? 14.596 4.746 -13.413 1.00 82.12 81 TYR A C 1
ATOM 597 O O . TYR A 1 81 ? 14.752 4.399 -14.577 1.00 82.12 81 TYR A O 1
ATOM 605 N N . TRP A 1 82 ? 15.600 5.245 -12.686 1.00 82.94 82 TRP A N 1
ATOM 606 C CA . TRP A 1 82 ? 16.962 5.392 -13.209 1.00 82.94 82 TRP A CA 1
ATOM 607 C C . TRP A 1 82 ? 17.627 4.045 -13.538 1.00 82.94 82 TRP A C 1
ATOM 609 O O . TRP A 1 82 ? 18.345 3.934 -14.526 1.00 82.94 82 TRP A O 1
ATOM 619 N N . ALA A 1 83 ? 17.374 2.999 -12.746 1.00 79.56 83 ALA A N 1
ATOM 620 C CA . ALA A 1 83 ? 17.973 1.682 -12.965 1.00 79.56 83 ALA A CA 1
ATOM 621 C C . ALA A 1 83 ? 17.298 0.873 -14.090 1.00 79.56 83 ALA A C 1
ATOM 623 O O . ALA A 1 83 ? 17.982 0.157 -14.819 1.00 79.56 83 ALA A O 1
ATOM 624 N N . TYR A 1 84 ? 15.969 0.957 -14.225 1.00 76.25 84 TYR A N 1
ATOM 625 C CA . TYR A 1 84 ? 15.200 0.092 -15.134 1.00 76.25 84 TYR A CA 1
ATOM 626 C C . TYR A 1 84 ? 14.510 0.836 -16.288 1.00 76.25 84 TYR A C 1
ATOM 628 O O . TYR A 1 84 ? 14.217 0.216 -17.311 1.00 76.25 84 TYR A O 1
ATOM 636 N N . GLY A 1 85 ? 14.256 2.142 -16.171 1.00 77.62 85 GLY A N 1
ATOM 637 C CA . GLY A 1 85 ? 13.555 2.942 -17.182 1.00 77.62 85 GLY A CA 1
ATOM 638 C C . GLY A 1 85 ? 12.241 2.295 -17.631 1.00 77.62 85 GLY A C 1
ATOM 639 O O . GLY A 1 85 ? 11.416 1.896 -16.809 1.00 77.62 85 GLY A O 1
ATOM 640 N N . GLN A 1 86 ? 12.073 2.131 -18.945 1.00 73.19 86 GLN A N 1
ATOM 641 C CA . GLN A 1 86 ? 10.900 1.486 -19.552 1.00 73.19 86 GLN A CA 1
ATOM 642 C C . GLN A 1 86 ? 10.781 -0.034 -19.309 1.00 73.19 86 GLN A C 1
ATOM 644 O O . GLN A 1 86 ? 9.793 -0.643 -19.708 1.00 73.19 86 GLN A O 1
ATOM 649 N N . LEU A 1 87 ? 11.787 -0.679 -18.708 1.00 71.62 87 LEU A N 1
ATOM 650 C CA . LEU A 1 87 ? 11.835 -2.139 -18.555 1.00 71.62 87 LEU A CA 1
ATOM 651 C C . LEU A 1 87 ? 11.076 -2.647 -17.318 1.00 71.62 87 LEU A C 1
ATOM 653 O O . LEU A 1 87 ? 11.119 -3.841 -17.025 1.00 71.62 87 LEU A O 1
ATOM 657 N N . ILE A 1 88 ? 10.400 -1.771 -16.570 1.00 73.88 88 ILE A N 1
ATOM 658 C CA . ILE A 1 88 ? 9.643 -2.156 -15.375 1.00 73.88 88 ILE A CA 1
ATOM 659 C C . ILE A 1 88 ? 8.361 -2.894 -15.806 1.00 73.88 88 ILE A C 1
ATOM 661 O O . ILE A 1 88 ? 7.495 -2.291 -16.438 1.00 73.88 88 ILE A O 1
ATOM 665 N N . PRO A 1 89 ? 8.195 -4.186 -15.463 1.00 70.56 89 PRO A N 1
ATOM 666 C CA . PRO A 1 89 ? 6.986 -4.930 -15.783 1.00 70.56 89 PRO A CA 1
ATOM 667 C C . PRO A 1 89 ? 5.811 -4.495 -14.893 1.00 70.56 89 PRO A C 1
ATOM 669 O O . PRO A 1 89 ? 5.996 -3.952 -13.803 1.00 70.56 89 PRO A O 1
ATOM 672 N N . ASN A 1 90 ? 4.587 -4.846 -15.300 1.00 65.62 90 ASN A N 1
ATOM 673 C CA . ASN A 1 90 ? 3.335 -4.536 -14.585 1.00 65.62 90 ASN A CA 1
ATOM 674 C C . ASN A 1 90 ? 3.254 -5.081 -13.136 1.00 65.62 90 ASN A C 1
ATOM 676 O O . ASN A 1 90 ? 2.341 -4.727 -12.397 1.00 65.62 90 ASN A O 1
ATOM 680 N N . GLY A 1 91 ? 4.203 -5.926 -12.714 1.00 65.25 91 GLY A N 1
ATOM 681 C CA . GLY A 1 91 ? 4.370 -6.397 -11.330 1.00 65.25 91 GLY A CA 1
ATOM 682 C C . GLY A 1 91 ? 5.203 -5.467 -10.435 1.00 65.25 91 GLY A C 1
ATOM 683 O O . GLY A 1 91 ? 5.517 -5.825 -9.300 1.00 65.25 91 GLY A O 1
ATOM 684 N N . GLY A 1 92 ? 5.591 -4.294 -10.939 1.00 74.69 92 GLY A N 1
ATOM 685 C CA . GLY A 1 92 ? 6.368 -3.297 -10.213 1.00 74.69 92 GLY A CA 1
ATOM 686 C C . GLY A 1 92 ? 7.867 -3.597 -10.160 1.00 74.69 92 GLY A C 1
ATOM 687 O O . GLY A 1 92 ? 8.396 -4.499 -10.813 1.00 74.69 92 GLY A O 1
ATOM 688 N N . MET A 1 93 ? 8.579 -2.813 -9.351 1.00 76.69 93 MET A N 1
ATOM 689 C CA . MET A 1 93 ? 10.042 -2.838 -9.317 1.00 76.69 93 MET A CA 1
ATOM 690 C C . MET A 1 93 ? 10.633 -4.141 -8.763 1.00 76.69 93 MET A C 1
ATOM 692 O O . MET A 1 93 ? 11.721 -4.541 -9.166 1.00 76.69 93 MET A O 1
ATOM 696 N N . LEU A 1 94 ? 9.926 -4.836 -7.872 1.00 74.38 94 LEU A N 1
ATOM 697 C CA . LEU A 1 94 ? 10.419 -6.086 -7.289 1.00 74.38 94 LEU A CA 1
ATOM 698 C C . LEU A 1 94 ? 10.427 -7.225 -8.323 1.00 74.38 94 LEU A C 1
ATOM 700 O O . LEU A 1 94 ? 11.366 -8.018 -8.367 1.00 74.38 94 LEU A O 1
ATOM 704 N N . ALA A 1 95 ? 9.439 -7.243 -9.222 1.00 73.81 95 ALA A N 1
ATOM 705 C CA . ALA A 1 95 ? 9.419 -8.141 -10.373 1.00 73.81 95 ALA A CA 1
ATOM 706 C C . ALA A 1 95 ? 10.516 -7.787 -11.394 1.00 73.81 95 ALA A C 1
ATOM 708 O O . ALA A 1 95 ? 11.148 -8.693 -11.942 1.00 73.81 95 ALA A O 1
ATOM 709 N N . ALA A 1 96 ? 10.796 -6.491 -11.605 1.00 73.06 96 ALA A N 1
ATOM 710 C CA . ALA A 1 96 ? 11.936 -6.048 -12.416 1.00 73.06 96 ALA A CA 1
ATOM 711 C C . ALA A 1 96 ? 13.259 -6.555 -11.821 1.00 73.06 96 ALA A C 1
ATOM 713 O O . ALA A 1 96 ? 14.058 -7.185 -12.511 1.00 73.06 96 ALA A O 1
ATOM 714 N N . PHE A 1 97 ? 13.455 -6.359 -10.515 1.00 77.12 97 PHE A N 1
ATOM 715 C CA . PHE A 1 97 ? 14.642 -6.815 -9.800 1.00 77.12 97 PHE A CA 1
ATOM 716 C C . PHE A 1 97 ? 14.831 -8.327 -9.926 1.00 77.12 97 PHE A C 1
ATOM 718 O O . PHE A 1 97 ? 15.906 -8.776 -10.310 1.00 77.12 97 PHE A O 1
ATOM 725 N N . TYR A 1 98 ? 13.786 -9.125 -9.705 1.00 74.19 98 TYR A N 1
ATOM 726 C CA . TYR A 1 98 ? 13.890 -10.574 -9.873 1.00 74.19 98 TYR A CA 1
ATOM 727 C C . TYR A 1 98 ? 14.205 -10.962 -11.328 1.00 74.19 98 TYR A C 1
ATOM 729 O O . TYR A 1 98 ? 15.084 -11.778 -11.573 1.00 74.19 98 TYR A O 1
ATOM 737 N N . THR A 1 99 ? 13.560 -10.338 -12.313 1.00 72.62 99 THR A N 1
ATOM 738 C CA . THR A 1 99 ? 13.746 -10.699 -13.730 1.00 72.62 99 THR A CA 1
ATOM 739 C C . THR A 1 99 ? 15.143 -10.350 -14.250 1.00 72.62 99 THR A C 1
ATOM 741 O O . THR A 1 99 ? 15.754 -11.153 -14.953 1.00 72.62 99 THR A O 1
ATOM 744 N N . PHE A 1 100 ? 15.669 -9.175 -13.894 1.00 70.25 100 PHE A N 1
ATOM 745 C CA . PHE A 1 100 ? 16.948 -8.682 -14.414 1.00 70.25 100 PHE A CA 1
ATOM 746 C C . PHE A 1 100 ? 18.146 -9.063 -13.540 1.00 70.25 100 PHE A C 1
ATOM 748 O O . PHE A 1 100 ? 19.208 -9.364 -14.070 1.00 70.25 100 PHE A O 1
ATOM 755 N N . HIS A 1 101 ? 17.984 -9.099 -12.215 1.00 73.38 101 HIS A N 1
ATOM 756 C CA . HIS A 1 101 ? 19.087 -9.332 -11.279 1.00 73.38 101 HIS A CA 1
ATOM 757 C C . HIS A 1 101 ? 19.132 -10.757 -10.703 1.00 73.38 101 HIS A C 1
ATOM 759 O O . HIS A 1 101 ? 20.111 -11.092 -10.038 1.00 73.38 101 HIS A O 1
ATOM 765 N N . SER A 1 102 ? 18.165 -11.647 -10.993 1.00 67.06 102 SER A N 1
ATOM 766 C CA . SER A 1 102 ? 18.211 -13.040 -10.497 1.00 67.06 102 SER A CA 1
ATOM 767 C C . SER A 1 102 ? 19.416 -13.844 -11.001 1.00 67.06 102 SER A C 1
ATOM 769 O O . SER A 1 102 ? 19.760 -14.838 -10.360 1.00 67.06 102 SER A O 1
ATOM 771 N N . ARG A 1 103 ? 20.029 -13.477 -12.136 1.00 62.72 103 ARG A N 1
ATOM 772 C CA . ARG A 1 103 ? 21.193 -14.195 -12.692 1.00 62.72 103 ARG A CA 1
ATOM 773 C C . ARG A 1 103 ? 22.538 -13.594 -12.288 1.00 62.72 103 ARG A C 1
ATOM 775 O O . ARG A 1 103 ? 23.471 -14.356 -12.066 1.00 62.72 103 ARG A O 1
ATOM 782 N N . ASP A 1 104 ? 22.606 -12.274 -12.133 1.00 66.81 104 ASP A N 1
ATOM 783 C CA . ASP A 1 104 ? 23.865 -11.560 -11.880 1.00 66.81 104 ASP A CA 1
ATOM 784 C C . ASP A 1 104 ? 24.109 -11.260 -10.388 1.00 66.81 104 ASP A C 1
ATOM 786 O O . ASP A 1 104 ? 25.232 -10.969 -9.983 1.00 66.81 104 ASP A O 1
ATOM 790 N N . THR A 1 105 ? 23.080 -11.354 -9.536 1.00 71.44 105 THR A N 1
ATOM 791 C CA . THR A 1 105 ? 23.186 -11.044 -8.098 1.00 71.44 105 THR A CA 1
ATOM 792 C C . THR A 1 105 ? 23.413 -12.294 -7.244 1.00 71.44 105 THR A C 1
ATOM 794 O O . THR A 1 105 ? 22.847 -13.358 -7.490 1.00 71.44 105 THR A O 1
ATOM 797 N N . SER A 1 106 ? 24.218 -12.158 -6.182 1.00 79.12 106 SER A N 1
ATOM 798 C CA . SER A 1 106 ? 24.470 -13.229 -5.210 1.00 79.12 106 SER A CA 1
ATOM 799 C C . SER A 1 106 ? 23.170 -13.781 -4.614 1.00 79.12 106 SER A C 1
ATOM 801 O O . SER A 1 106 ? 22.314 -13.023 -4.146 1.00 79.12 106 SER A O 1
ATOM 803 N N . ARG A 1 107 ? 23.060 -15.117 -4.543 1.00 79.81 107 ARG A N 1
ATOM 804 C CA . ARG A 1 107 ? 21.916 -15.833 -3.940 1.00 79.81 107 ARG A CA 1
ATOM 805 C C . ARG A 1 107 ? 21.610 -15.363 -2.516 1.00 79.81 107 ARG A C 1
ATOM 807 O O . ARG A 1 107 ? 20.458 -15.408 -2.097 1.00 79.81 107 ARG A O 1
ATOM 814 N N . PHE A 1 108 ? 22.624 -14.883 -1.794 1.00 84.00 108 PHE A N 1
ATOM 815 C CA . PHE A 1 108 ? 22.468 -14.339 -0.448 1.00 84.00 108 PHE A CA 1
ATOM 816 C C . PHE A 1 108 ? 21.617 -13.062 -0.425 1.00 84.00 108 PHE A C 1
ATOM 818 O O . P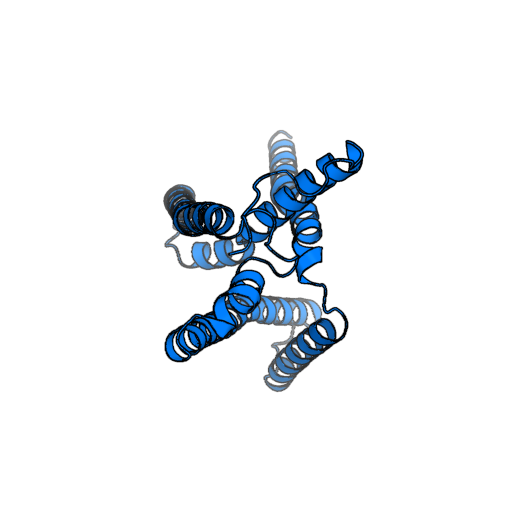HE A 1 108 ? 20.702 -12.952 0.383 1.00 84.00 108 PHE A O 1
ATOM 825 N N . ILE A 1 109 ? 21.869 -12.122 -1.343 1.00 85.56 109 ILE A N 1
ATOM 826 C CA . ILE A 1 109 ? 21.129 -10.854 -1.423 1.00 85.56 109 ILE A CA 1
ATOM 827 C C . ILE A 1 109 ? 19.682 -11.129 -1.836 1.00 85.56 109 ILE A C 1
ATOM 829 O O . ILE A 1 109 ? 18.760 -10.626 -1.202 1.00 85.56 109 ILE A O 1
ATOM 833 N N . LEU A 1 110 ? 19.476 -11.999 -2.831 1.00 83.50 110 LEU A N 1
ATOM 834 C CA . LEU A 1 110 ? 18.138 -12.404 -3.268 1.00 83.50 110 LEU A CA 1
ATOM 835 C C . LEU A 1 110 ? 17.340 -13.057 -2.123 1.00 83.50 110 LEU A C 1
ATOM 837 O O . LEU A 1 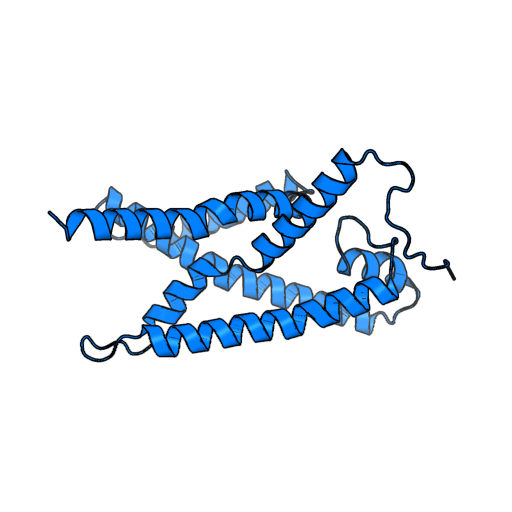110 ? 16.161 -12.749 -1.923 1.00 83.50 110 LEU A O 1
ATOM 841 N N . GLY A 1 111 ? 17.996 -13.928 -1.348 1.00 86.19 111 GLY A N 1
ATOM 842 C CA . GLY A 1 111 ? 17.415 -14.557 -0.164 1.00 86.19 111 GLY A CA 1
ATOM 843 C C . GLY A 1 111 ? 17.053 -13.542 0.919 1.00 86.19 111 GLY A C 1
ATOM 844 O O . GLY A 1 111 ? 15.939 -13.579 1.437 1.00 86.19 111 GLY A O 1
ATOM 845 N N . LEU A 1 112 ? 17.946 -12.593 1.208 1.00 89.75 112 LEU A N 1
ATOM 846 C CA . LEU A 1 112 ? 17.721 -11.546 2.205 1.00 89.75 112 LEU A CA 1
ATOM 847 C C . LEU A 1 112 ? 16.560 -10.618 1.812 1.00 89.75 112 LEU A C 1
ATOM 849 O O . LEU A 1 112 ? 15.690 -10.343 2.637 1.00 89.75 112 LEU A O 1
ATOM 853 N N . THR A 1 113 ? 16.501 -10.172 0.554 1.00 87.12 113 THR A N 1
ATOM 854 C CA . THR A 1 113 ? 15.401 -9.336 0.044 1.00 87.12 113 THR A CA 1
ATOM 855 C C . THR A 1 113 ? 14.064 -10.066 0.134 1.00 87.12 113 THR A C 1
ATOM 857 O O . THR A 1 113 ? 13.073 -9.491 0.586 1.00 87.12 113 THR A O 1
ATOM 860 N N . THR A 1 114 ? 14.035 -11.347 -0.239 1.00 87.44 114 THR A N 1
ATOM 861 C CA . THR A 1 114 ? 12.819 -12.166 -0.148 1.00 87.44 114 THR A CA 1
ATOM 862 C C . THR A 1 114 ? 12.396 -12.370 1.307 1.00 87.44 114 THR A C 1
ATOM 864 O O . THR A 1 114 ? 11.214 -12.246 1.621 1.00 87.44 114 THR A O 1
ATOM 867 N N . LEU A 1 115 ? 13.345 -12.612 2.215 1.00 91.50 115 LEU A N 1
ATOM 868 C CA . LEU A 1 115 ? 13.073 -12.748 3.646 1.00 91.50 115 LEU A CA 1
ATOM 869 C C . LEU A 1 115 ? 12.474 -11.462 4.231 1.00 91.50 115 LEU A C 1
ATOM 871 O O . LEU A 1 115 ? 11.441 -11.522 4.896 1.00 91.50 115 LEU A O 1
ATOM 875 N N . PHE A 1 116 ? 13.071 -10.299 3.948 1.00 90.31 116 PHE A N 1
ATOM 876 C CA . PHE A 1 116 ? 12.527 -9.009 4.382 1.00 90.31 116 PHE A CA 1
ATOM 877 C C . PHE A 1 116 ? 11.132 -8.753 3.816 1.00 90.31 116 PHE A C 1
ATOM 879 O O . PHE A 1 116 ? 10.258 -8.280 4.542 1.00 90.31 116 PHE A O 1
ATOM 886 N N . MET A 1 117 ? 10.896 -9.107 2.551 1.00 89.12 117 MET A N 1
ATOM 887 C CA . MET A 1 117 ? 9.577 -8.995 1.933 1.00 89.12 117 MET A CA 1
ATOM 888 C C . MET A 1 117 ? 8.543 -9.875 2.645 1.00 89.12 117 MET A C 1
ATOM 890 O O . MET A 1 117 ? 7.448 -9.398 2.934 1.00 89.12 117 MET A O 1
ATOM 894 N N . ILE A 1 118 ? 8.886 -11.126 2.969 1.00 90.81 118 ILE A N 1
ATOM 895 C CA . ILE A 1 118 ? 7.999 -12.041 3.702 1.00 90.81 118 ILE A CA 1
ATOM 896 C C . ILE A 1 118 ? 7.696 -11.489 5.096 1.00 90.81 118 ILE A C 1
ATOM 898 O O . ILE A 1 118 ? 6.531 -11.425 5.480 1.00 90.81 118 ILE A O 1
ATOM 902 N N . ILE A 1 119 ? 8.716 -11.042 5.835 1.00 92.81 119 ILE A N 1
ATOM 903 C CA . ILE A 1 119 ? 8.533 -10.458 7.172 1.00 92.81 119 ILE A CA 1
ATOM 904 C C . ILE A 1 119 ? 7.612 -9.237 7.097 1.00 92.81 119 ILE A C 1
ATOM 906 O O . ILE A 1 119 ? 6.660 -9.151 7.870 1.00 92.81 119 ILE A O 1
ATOM 910 N N . ASN A 1 120 ? 7.849 -8.333 6.142 1.00 89.38 120 ASN A N 1
ATOM 911 C CA . ASN A 1 120 ? 7.015 -7.153 5.925 1.00 89.38 120 ASN A CA 1
ATOM 912 C C . ASN A 1 120 ? 5.570 -7.517 5.543 1.00 89.38 120 ASN A C 1
ATOM 914 O O . ASN A 1 120 ? 4.630 -6.874 6.008 1.00 89.38 120 ASN A O 1
ATOM 918 N N . ALA A 1 121 ? 5.373 -8.545 4.715 1.00 87.56 121 ALA A N 1
ATOM 919 C CA . ALA A 1 121 ? 4.043 -8.998 4.317 1.00 87.56 121 ALA A CA 1
ATOM 920 C C . ALA A 1 121 ? 3.272 -9.600 5.503 1.00 87.56 121 ALA A C 1
ATOM 922 O O . ALA A 1 121 ? 2.109 -9.257 5.715 1.00 87.56 121 ALA A O 1
ATOM 923 N N . VAL A 1 122 ? 3.924 -10.445 6.308 1.00 89.81 122 VAL A N 1
ATOM 924 C CA . VAL A 1 122 ? 3.317 -11.077 7.490 1.00 89.81 122 VAL A CA 1
ATOM 925 C C . VAL A 1 122 ? 3.002 -10.043 8.573 1.00 89.81 122 VAL A C 1
ATOM 927 O O . VAL A 1 122 ? 1.919 -10.079 9.158 1.00 89.81 122 VAL A O 1
ATOM 930 N N . SER A 1 123 ? 3.910 -9.098 8.835 1.00 87.75 123 SER A N 1
ATOM 931 C CA . SER A 1 123 ? 3.671 -8.037 9.820 1.00 87.75 123 SER A CA 1
ATOM 932 C C . SER A 1 123 ? 2.547 -7.099 9.379 1.00 87.75 123 SER A C 1
ATOM 934 O O . SER A 1 123 ? 1.638 -6.826 10.164 1.00 87.75 123 SER A O 1
ATOM 936 N N . SER A 1 124 ? 2.553 -6.674 8.112 1.00 85.12 124 SER A N 1
ATOM 937 C CA . SER A 1 124 ? 1.502 -5.820 7.551 1.00 85.12 124 SER A CA 1
ATOM 938 C C . SER A 1 124 ? 0.143 -6.511 7.598 1.00 85.12 124 SER A C 1
ATOM 940 O O . SER A 1 124 ? -0.840 -5.893 8.002 1.00 85.12 124 SER A O 1
ATOM 942 N N . PHE A 1 125 ? 0.081 -7.800 7.248 1.00 85.19 125 PHE A N 1
ATOM 943 C CA . PHE A 1 125 ? -1.156 -8.573 7.317 1.00 85.19 125 PHE A CA 1
ATOM 944 C C . PHE A 1 125 ? -1.761 -8.543 8.723 1.00 85.19 125 PHE A C 1
ATOM 946 O O . PHE A 1 125 ? -2.946 -8.257 8.860 1.00 85.19 125 PHE A O 1
ATOM 953 N N . HIS A 1 126 ? -0.959 -8.763 9.767 1.00 83.25 126 HIS A N 1
ATOM 954 C CA . HIS A 1 126 ? -1.459 -8.721 11.142 1.00 83.25 126 HIS A CA 1
ATOM 955 C C . HIS A 1 126 ? -1.967 -7.336 11.553 1.00 83.25 126 HIS A C 1
ATOM 957 O O . HIS A 1 126 ? -3.053 -7.247 12.128 1.00 83.25 126 HIS A O 1
ATOM 963 N N . ILE A 1 127 ? -1.224 -6.274 11.224 1.00 83.88 127 ILE A N 1
ATOM 964 C CA . ILE A 1 127 ? -1.610 -4.892 11.554 1.00 83.88 127 ILE A CA 1
ATOM 965 C C . ILE A 1 127 ? -2.945 -4.528 10.895 1.00 83.88 127 ILE A C 1
ATOM 967 O O . ILE A 1 127 ? -3.799 -3.934 11.540 1.00 83.88 127 ILE A O 1
ATOM 971 N N . TYR A 1 128 ? -3.160 -4.908 9.632 1.00 79.62 128 TYR A N 1
ATOM 972 C CA . TYR A 1 128 ? -4.416 -4.609 8.934 1.00 79.62 128 TYR A CA 1
ATOM 973 C C . TYR A 1 128 ? -5.563 -5.563 9.290 1.00 79.62 128 TYR A C 1
ATOM 975 O O . TYR A 1 128 ? -6.727 -5.169 9.219 1.00 79.62 128 TYR A O 1
ATOM 983 N N . ALA A 1 129 ? -5.265 -6.806 9.669 1.00 84.06 129 ALA A N 1
ATOM 984 C CA . ALA A 1 129 ? -6.287 -7.787 10.017 1.00 84.06 129 ALA A CA 1
ATOM 985 C C . ALA A 1 129 ? -6.949 -7.484 11.369 1.00 84.06 129 ALA A C 1
ATOM 987 O O . ALA A 1 129 ? -8.151 -7.694 11.512 1.00 84.06 129 ALA A O 1
ATOM 988 N N . MET A 1 130 ? -6.197 -6.962 12.342 1.00 82.62 130 MET A N 1
ATOM 989 C CA . MET A 1 130 ? -6.707 -6.657 13.682 1.00 82.62 130 MET A CA 1
ATOM 990 C C . MET A 1 130 ? -7.925 -5.709 13.690 1.00 82.62 130 MET A C 1
ATOM 992 O O . MET A 1 130 ? -8.979 -6.140 14.161 1.00 82.62 130 MET A O 1
ATOM 996 N N . PRO A 1 131 ? -7.874 -4.505 13.088 1.00 80.56 131 PRO A N 1
ATOM 997 C CA . PRO A 1 131 ? -9.028 -3.607 13.057 1.00 80.56 131 PRO A CA 1
ATOM 998 C C . PRO A 1 131 ? -10.202 -4.176 12.246 1.00 80.56 131 PRO A C 1
ATOM 1000 O O . PRO A 1 131 ? -11.357 -3.893 12.547 1.00 80.56 131 PRO A O 1
ATOM 1003 N N . MET A 1 132 ? -9.940 -5.012 11.233 1.00 81.50 132 MET A N 1
ATOM 1004 C CA . MET A 1 132 ? -11.010 -5.698 10.498 1.00 81.50 132 MET A CA 1
ATOM 1005 C C . MET A 1 132 ? -11.735 -6.724 11.366 1.00 81.50 132 MET A C 1
ATOM 1007 O O . MET A 1 132 ? -12.962 -6.808 11.315 1.00 81.50 132 MET A O 1
ATOM 1011 N N . PHE A 1 133 ? -11.007 -7.485 12.184 1.00 83.00 133 PHE A N 1
ATOM 1012 C CA . PHE A 1 133 ? -11.626 -8.420 13.120 1.00 83.00 133 PHE A CA 1
ATOM 1013 C C . PHE A 1 133 ? -12.445 -7.700 14.192 1.00 83.00 133 PHE A C 1
ATOM 1015 O O . PHE A 1 133 ? -13.550 -8.154 14.497 1.00 83.00 133 PHE A O 1
ATOM 1022 N N . ASP A 1 134 ? -11.955 -6.570 14.697 1.00 82.62 134 ASP A N 1
ATOM 1023 C CA . ASP A 1 134 ? -12.674 -5.766 15.689 1.00 82.62 134 ASP A CA 1
ATOM 1024 C C . ASP A 1 134 ? -13.958 -5.156 15.105 1.00 82.62 134 ASP A C 1
ATOM 1026 O O . ASP A 1 134 ? -15.013 -5.214 15.740 1.00 82.62 134 ASP A O 1
ATOM 1030 N N . GLU A 1 135 ? -13.927 -4.669 13.861 1.00 81.69 135 GLU A N 1
ATOM 1031 C CA . GLU A 1 135 ? -15.115 -4.133 13.183 1.00 81.69 135 GLU A CA 1
ATOM 1032 C C . GLU A 1 135 ? -16.167 -5.223 12.904 1.00 81.69 135 GLU A C 1
ATOM 1034 O O . GLU A 1 135 ? -17.372 -5.008 13.086 1.00 81.69 135 GLU A O 1
ATOM 1039 N N . MET A 1 136 ? -15.730 -6.426 12.513 1.00 83.31 136 MET A N 1
ATOM 1040 C CA . MET A 1 136 ? -16.619 -7.582 12.337 1.00 83.31 136 MET A CA 1
ATOM 1041 C C . MET A 1 136 ? -17.273 -8.004 13.662 1.00 83.31 136 MET A C 1
ATOM 1043 O O . MET A 1 136 ? -18.473 -8.299 13.699 1.00 83.31 136 MET A O 1
ATOM 1047 N N . GLU A 1 137 ? -16.507 -8.010 14.754 1.00 84.00 137 GLU A N 1
ATOM 1048 C CA . GLU A 1 137 ? -16.996 -8.327 16.098 1.00 84.00 137 GLU A CA 1
ATOM 1049 C C . GLU A 1 137 ? -17.963 -7.252 16.626 1.00 84.00 137 GLU A C 1
ATOM 1051 O O . GLU A 1 137 ? -19.029 -7.589 17.159 1.00 84.00 137 GLU A O 1
ATOM 1056 N N . SER A 1 138 ? -17.651 -5.973 16.409 1.00 82.25 138 SER A N 1
ATOM 1057 C CA . SER A 1 138 ? -18.517 -4.837 16.737 1.00 82.25 138 SER A CA 1
ATOM 1058 C C . SER A 1 138 ? -19.841 -4.912 15.973 1.00 82.25 138 SER A C 1
ATOM 1060 O O . SER A 1 138 ? -20.915 -4.905 16.580 1.00 82.25 138 SER A O 1
ATOM 1062 N N . SER A 1 139 ? -19.788 -5.116 14.653 1.00 82.12 139 SER A N 1
ATOM 1063 C CA . SER A 1 139 ? -20.969 -5.272 13.794 1.00 82.12 139 SER A CA 1
ATOM 1064 C C . SER A 1 139 ? -21.870 -6.432 14.231 1.00 82.12 139 SER A C 1
ATOM 1066 O O . SER A 1 139 ? -23.102 -6.315 14.228 1.00 82.12 139 SER A O 1
ATOM 1068 N N . TYR A 1 140 ? -21.277 -7.559 14.634 1.00 82.00 140 TYR A N 1
ATOM 1069 C CA . TYR A 1 140 ? -22.024 -8.689 15.181 1.00 82.00 140 TYR A CA 1
ATOM 1070 C C . TYR A 1 140 ? -22.682 -8.337 16.522 1.00 82.00 140 TYR A C 1
ATOM 1072 O O . TYR A 1 140 ? -23.876 -8.594 16.709 1.00 82.00 140 TYR A O 1
ATOM 1080 N N . THR A 1 141 ? -21.934 -7.708 17.429 1.00 81.56 141 THR A N 1
ATOM 1081 C CA . THR A 1 141 ? -22.410 -7.318 18.764 1.00 81.56 141 THR A CA 1
ATOM 1082 C C . THR A 1 141 ? -23.543 -6.293 18.675 1.00 81.56 141 THR A C 1
ATOM 1084 O O . THR A 1 141 ? -24.559 -6.446 19.354 1.00 81.56 141 THR A O 1
ATOM 1087 N N . LEU A 1 142 ? -23.441 -5.318 17.767 1.00 81.88 142 LEU A N 1
ATOM 1088 C CA . LEU A 1 142 ? -24.487 -4.337 17.459 1.00 81.88 142 LEU A CA 1
ATOM 1089 C C . LEU A 1 142 ? -25.782 -5.005 16.978 1.00 81.88 142 LEU A C 1
ATOM 1091 O O . LEU A 1 142 ? -26.870 -4.664 17.446 1.00 81.88 142 LEU A O 1
ATOM 1095 N N . ARG A 1 143 ? -25.685 -5.987 16.073 1.00 81.88 143 ARG A N 1
ATOM 1096 C CA . ARG A 1 143 ? -26.863 -6.666 15.504 1.00 81.88 143 ARG A CA 1
ATOM 1097 C C . ARG A 1 143 ? -27.495 -7.688 16.441 1.00 81.88 143 ARG A C 1
ATOM 1099 O O . ARG A 1 143 ? -28.714 -7.845 16.441 1.00 81.88 143 ARG A O 1
ATOM 1106 N N . LYS A 1 144 ? -26.684 -8.439 17.186 1.00 75.25 144 LYS A N 1
ATOM 1107 C CA . LYS A 1 144 ? -27.149 -9.570 18.004 1.00 75.25 144 LYS A CA 1
ATOM 1108 C C . LYS A 1 144 ? -27.268 -9.244 19.493 1.00 75.25 144 LYS A C 1
ATOM 1110 O O . LYS A 1 144 ? -27.799 -10.080 20.220 1.00 75.25 144 LYS A O 1
ATOM 1115 N N . LYS A 1 145 ? -26.809 -8.063 19.938 1.00 77.25 145 LYS A N 1
ATOM 1116 C CA . LYS A 1 145 ? -26.806 -7.591 21.340 1.00 77.25 145 LYS A CA 1
ATOM 1117 C C . LYS A 1 145 ? -26.288 -8.639 22.336 1.00 77.25 145 LYS A C 1
ATOM 1119 O O . LYS A 1 145 ? -26.773 -8.741 23.460 1.00 77.25 145 LYS A O 1
ATOM 1124 N N . LYS A 1 146 ? -25.332 -9.462 21.905 1.00 79.25 146 LYS A N 1
ATOM 1125 C CA . LYS A 1 146 ? -24.704 -10.519 22.704 1.00 79.25 146 LYS A CA 1
ATOM 1126 C C . LYS A 1 146 ? -23.195 -10.478 22.487 1.00 79.25 146 LYS A C 1
ATOM 1128 O O . LYS A 1 146 ? -22.779 -10.170 21.369 1.00 79.25 146 LYS A O 1
ATOM 1133 N N . PRO A 1 147 ? -22.392 -10.808 23.514 1.00 75.38 147 PRO A N 1
ATOM 1134 C CA . PRO A 1 147 ? -20.947 -10.887 23.363 1.00 75.38 147 PRO A CA 1
ATOM 1135 C C . PRO A 1 147 ? -20.576 -11.969 22.343 1.00 75.38 147 PRO A C 1
ATOM 1137 O O . PRO A 1 147 ? -21.219 -13.022 22.271 1.00 75.38 147 PRO A O 1
ATOM 1140 N N . CYS A 1 148 ? -19.537 -11.704 21.553 1.00 72.62 148 CYS A N 1
ATOM 1141 C CA . CYS A 1 148 ? -19.012 -12.645 20.572 1.00 72.62 148 CYS A CA 1
ATOM 1142 C C . CYS A 1 148 ? -18.374 -13.857 21.284 1.00 72.62 148 CYS A C 1
ATOM 1144 O O . CYS A 1 148 ? -17.410 -13.683 22.033 1.00 72.62 148 CYS A O 1
ATOM 1146 N N . PRO A 1 149 ? -18.867 -15.095 21.079 1.00 83.81 149 PRO A N 1
ATOM 1147 C CA . PRO A 1 149 ? -18.241 -16.277 21.662 1.00 83.81 149 PRO A CA 1
ATOM 1148 C C . PRO A 1 149 ? -16.900 -16.587 20.978 1.00 83.81 149 PRO A C 1
ATOM 1150 O O . PRO A 1 149 ? -16.720 -16.338 19.785 1.00 83.81 149 PRO A O 1
ATOM 1153 N N . TRP A 1 150 ? -15.967 -17.198 21.715 1.00 82.88 150 TRP A N 1
ATOM 1154 C CA . TRP A 1 150 ? -14.608 -17.495 21.234 1.00 82.88 150 TRP A CA 1
ATOM 1155 C C . TRP A 1 150 ? -14.579 -18.318 19.933 1.00 82.88 150 TRP A C 1
ATOM 1157 O O . TRP A 1 150 ? -13.788 -18.028 19.037 1.00 82.88 150 TRP A O 1
ATOM 1167 N N . TRP A 1 151 ? -15.497 -19.280 19.780 1.00 84.75 151 TRP A N 1
ATOM 1168 C CA . TRP A 1 151 ? -15.642 -20.069 18.551 1.00 84.75 151 TRP A CA 1
ATOM 1169 C C . TRP A 1 151 ? -16.000 -19.214 17.338 1.00 84.75 151 TRP A C 1
ATOM 1171 O O . TRP A 1 151 ? -15.430 -19.405 16.270 1.00 84.75 151 TRP A O 1
ATOM 1181 N N . LEU A 1 152 ? -16.886 -18.228 17.506 1.00 82.94 152 LEU A N 1
ATOM 1182 C CA . LEU A 1 152 ? -17.278 -17.335 16.417 1.00 82.94 152 LEU A CA 1
ATOM 1183 C C . LEU A 1 152 ? -16.110 -16.435 15.995 1.00 82.94 152 LEU A C 1
ATOM 1185 O O . LEU A 1 152 ? -15.901 -16.210 14.804 1.00 82.94 152 LEU A O 1
ATOM 1189 N N . ARG A 1 153 ? -15.290 -15.996 16.957 1.00 83.56 153 ARG A N 1
ATOM 1190 C CA . ARG A 1 153 ? -14.050 -15.259 16.681 1.00 83.56 153 ARG A CA 1
ATOM 1191 C C . ARG A 1 153 ? -13.046 -16.110 15.895 1.00 83.56 153 ARG A C 1
ATOM 1193 O O . ARG A 1 153 ? -12.420 -15.603 14.966 1.00 83.56 153 ARG A O 1
ATOM 1200 N N . ALA A 1 154 ? -12.909 -17.396 16.226 1.00 86.38 154 ALA A N 1
ATOM 1201 C CA . ALA A 1 154 ? -12.083 -18.326 15.456 1.00 86.38 154 ALA A CA 1
ATOM 1202 C C . ALA A 1 154 ? -12.637 -18.527 14.033 1.00 86.38 154 ALA A C 1
ATOM 1204 O O . ALA A 1 154 ? -11.876 -18.453 13.067 1.00 86.38 154 ALA A O 1
ATOM 1205 N N . THR A 1 155 ? -13.957 -18.685 13.885 1.00 87.75 155 THR A N 1
ATOM 1206 C CA . THR A 1 155 ? -14.616 -18.792 12.576 1.00 87.75 155 THR A CA 1
ATOM 1207 C C . THR A 1 155 ? -14.356 -17.561 11.715 1.00 87.75 155 THR A C 1
ATOM 1209 O O . THR A 1 155 ? -13.940 -17.729 10.573 1.00 87.75 155 THR A O 1
ATOM 1212 N N . PHE A 1 156 ? -14.519 -16.341 12.241 1.00 87.00 156 PHE A N 1
ATOM 1213 C CA . PHE A 1 156 ? -14.258 -15.117 11.473 1.00 87.00 156 PHE A CA 1
ATOM 1214 C C . PHE A 1 156 ? -12.818 -15.038 10.958 1.00 87.00 156 PHE A C 1
ATOM 1216 O O . PHE A 1 156 ? -12.615 -14.702 9.793 1.00 87.00 156 PHE A O 1
ATOM 1223 N N . ARG A 1 157 ? -11.825 -15.416 11.774 1.00 88.00 157 ARG A N 1
ATOM 1224 C CA . ARG A 1 157 ? -10.411 -15.423 11.355 1.00 88.00 157 ARG A CA 1
ATOM 1225 C C . ARG A 1 157 ? -10.147 -16.422 10.231 1.00 88.00 157 ARG A C 1
ATOM 1227 O O . ARG A 1 157 ? -9.499 -16.070 9.248 1.00 88.00 157 ARG A O 1
ATOM 1234 N N . VAL A 1 158 ? -10.663 -17.646 10.359 1.00 89.19 158 VAL A N 1
ATOM 1235 C CA . VAL A 1 158 ? -10.477 -18.698 9.347 1.00 89.19 158 VAL A CA 1
ATOM 1236 C C . VAL A 1 158 ? -11.208 -18.343 8.053 1.00 89.19 158 VAL A C 1
ATOM 1238 O O . VAL A 1 158 ? -10.619 -18.447 6.980 1.00 89.19 158 VAL A O 1
ATOM 1241 N N . MET A 1 159 ? -12.453 -17.863 8.137 1.00 89.25 159 MET A N 1
ATOM 1242 C CA . MET A 1 159 ? -13.223 -17.445 6.960 1.00 89.25 159 MET A CA 1
ATOM 1243 C C . MET A 1 159 ? -12.552 -16.288 6.223 1.00 89.25 159 MET A C 1
ATOM 1245 O O . MET A 1 159 ? -12.470 -16.315 4.999 1.00 89.25 159 MET A O 1
ATOM 1249 N N . PHE A 1 160 ? -12.066 -15.283 6.956 1.00 87.56 160 PHE A N 1
ATOM 1250 C CA . PHE A 1 160 ? -11.395 -14.130 6.364 1.00 87.56 160 PHE A CA 1
ATOM 1251 C C . PHE A 1 160 ? -10.087 -14.534 5.677 1.00 87.56 160 PHE A C 1
ATOM 1253 O O . PHE A 1 160 ? -9.865 -14.173 4.523 1.00 87.56 160 PHE A O 1
ATOM 1260 N N . GLY A 1 161 ? -9.255 -15.345 6.342 1.00 88.88 161 GLY A N 1
ATOM 1261 C CA . GLY A 1 161 ? -8.028 -15.874 5.744 1.00 88.88 161 GLY A CA 1
ATOM 1262 C C . GLY A 1 161 ? -8.299 -16.721 4.498 1.00 88.88 161 GLY A C 1
ATOM 1263 O O . GLY A 1 161 ? -7.642 -16.541 3.474 1.00 88.88 161 GLY A O 1
ATOM 1264 N N . PHE A 1 162 ? -9.311 -17.592 4.551 1.00 89.81 162 PHE A N 1
ATOM 1265 C CA . PHE A 1 162 ? -9.720 -18.407 3.408 1.00 89.81 162 PHE A CA 1
ATOM 1266 C C . PHE A 1 162 ? -10.233 -17.557 2.241 1.00 89.81 162 PHE A C 1
ATOM 1268 O O . PHE A 1 162 ? -9.852 -17.800 1.099 1.00 89.81 162 PHE A O 1
ATOM 1275 N N . LEU A 1 163 ? -11.052 -16.537 2.512 1.00 88.25 163 LEU A N 1
ATOM 1276 C CA . LEU A 1 163 ? -11.558 -15.633 1.482 1.00 88.25 163 LEU A CA 1
ATOM 1277 C C . LEU A 1 163 ? -10.416 -14.870 0.802 1.00 88.25 163 LEU A C 1
ATOM 1279 O O . LEU A 1 163 ? -10.390 -14.786 -0.423 1.00 88.25 163 LEU A O 1
ATOM 1283 N N . LEU A 1 164 ? -9.455 -14.356 1.572 1.00 87.62 164 LEU A N 1
ATOM 1284 C CA . LEU A 1 164 ? -8.284 -13.677 1.013 1.00 87.62 164 LEU A CA 1
ATOM 1285 C C . LEU A 1 164 ? -7.421 -14.615 0.168 1.00 87.62 164 LEU A C 1
ATOM 1287 O O . LEU A 1 164 ? -6.985 -14.223 -0.912 1.00 87.62 164 LEU A O 1
ATOM 1291 N N . PHE A 1 165 ? -7.215 -15.853 0.620 1.00 87.75 165 PHE A N 1
ATOM 1292 C CA . PHE A 1 165 ? -6.518 -16.872 -0.162 1.00 87.75 165 PHE A CA 1
ATOM 1293 C C . PHE A 1 165 ? -7.261 -17.188 -1.466 1.00 87.75 165 PHE A C 1
ATOM 1295 O O . PHE A 1 165 ? -6.656 -17.201 -2.537 1.00 87.75 165 PHE A O 1
ATOM 1302 N N . PHE A 1 166 ? -8.579 -17.376 -1.396 1.00 89.25 166 PHE A N 1
ATOM 1303 C CA . PHE A 1 166 ? -9.412 -17.632 -2.566 1.00 89.25 166 PHE A CA 1
ATOM 1304 C C . PHE A 1 166 ? -9.345 -16.479 -3.572 1.00 89.25 166 PHE A C 1
ATOM 1306 O O . PHE A 1 166 ? -9.134 -16.717 -4.757 1.00 89.25 166 PHE A O 1
ATOM 1313 N N . VAL A 1 167 ? -9.453 -15.230 -3.109 1.00 85.75 167 VAL A N 1
ATOM 1314 C CA . VAL A 1 167 ? -9.332 -14.042 -3.966 1.00 85.75 167 VAL A CA 1
ATOM 1315 C C . VAL A 1 167 ? -7.935 -13.940 -4.579 1.00 85.75 167 VAL A C 1
ATOM 1317 O O . VAL A 1 167 ? -7.826 -13.653 -5.768 1.00 85.75 167 VAL A O 1
ATOM 1320 N N . ALA A 1 168 ? -6.876 -14.218 -3.812 1.00 84.19 168 ALA A N 1
ATOM 1321 C CA . ALA A 1 168 ? -5.504 -14.195 -4.318 1.00 84.19 168 ALA A CA 1
ATOM 1322 C C . ALA A 1 168 ? -5.270 -15.231 -5.433 1.00 84.19 168 ALA A C 1
ATOM 1324 O O . ALA A 1 168 ? -4.556 -14.945 -6.392 1.00 84.19 168 ALA A O 1
ATOM 1325 N N . VAL A 1 169 ? -5.890 -16.411 -5.332 1.00 85.25 169 VAL A N 1
ATOM 1326 C CA . VAL A 1 169 ? -5.821 -17.458 -6.366 1.00 85.25 169 VAL A CA 1
ATOM 1327 C C . VAL A 1 169 ? -6.722 -17.133 -7.562 1.00 85.25 169 VAL A C 1
ATOM 1329 O O . VAL A 1 169 ? -6.322 -17.339 -8.705 1.00 85.25 169 VAL A O 1
ATOM 1332 N N . ALA A 1 170 ? -7.930 -16.621 -7.319 1.00 85.94 170 ALA A N 1
ATOM 1333 C CA . ALA A 1 170 ? -8.913 -16.345 -8.365 1.00 85.94 170 ALA A CA 1
ATOM 1334 C C . ALA A 1 170 ? -8.581 -15.093 -9.196 1.00 85.94 170 ALA A C 1
ATOM 1336 O O . ALA A 1 170 ? -8.953 -15.020 -10.367 1.00 85.94 170 ALA A O 1
ATOM 1337 N N . ILE A 1 171 ? -7.899 -14.104 -8.608 1.00 81.69 171 ILE A N 1
ATOM 1338 C CA . ILE A 1 171 ? -7.614 -12.809 -9.237 1.00 81.69 171 ILE A CA 1
ATOM 1339 C C . ILE A 1 171 ? -6.105 -12.520 -9.147 1.00 81.69 171 ILE A C 1
ATOM 1341 O O . ILE A 1 171 ? -5.655 -11.785 -8.269 1.00 81.69 171 ILE A O 1
ATOM 1345 N N . PRO A 1 172 ? -5.285 -13.038 -10.077 1.00 71.31 172 PRO A N 1
ATOM 1346 C CA . PRO A 1 172 ? -3.837 -12.811 -10.055 1.00 71.31 172 PRO A CA 1
ATOM 1347 C C . PRO A 1 172 ? -3.435 -11.368 -10.422 1.00 71.31 172 PRO A C 1
ATOM 1349 O O . PRO A 1 172 ? -2.273 -10.997 -10.288 1.00 71.31 172 PRO A O 1
ATOM 1352 N N . PHE A 1 173 ? -4.380 -10.532 -10.870 1.00 70.88 173 PHE A N 1
ATOM 1353 C CA . PHE A 1 173 ? -4.146 -9.147 -11.296 1.00 70.88 173 PHE A CA 1
ATOM 1354 C C . PHE A 1 173 ? -4.570 -8.094 -10.256 1.00 70.88 173 PHE A C 1
ATOM 1356 O O . PHE A 1 173 ? -4.700 -6.922 -10.589 1.00 70.88 173 PHE A O 1
ATOM 1363 N N . VAL A 1 174 ? -4.759 -8.452 -8.980 1.00 67.69 174 VAL A N 1
ATOM 1364 C CA . VAL A 1 174 ? -5.155 -7.482 -7.929 1.00 67.69 174 VAL A CA 1
ATOM 1365 C C . VAL A 1 174 ? -4.234 -6.251 -7.877 1.00 67.69 174 VAL A C 1
ATOM 1367 O O . VAL A 1 174 ? -4.702 -5.147 -7.608 1.00 67.69 174 VAL A O 1
ATOM 1370 N N . GLY A 1 175 ? -2.949 -6.398 -8.221 1.00 68.19 175 GLY A N 1
ATOM 1371 C CA . GLY A 1 175 ? -2.015 -5.273 -8.326 1.00 68.19 175 GLY A CA 1
ATOM 1372 C C . GLY A 1 175 ? -2.425 -4.202 -9.348 1.00 68.19 175 GLY A C 1
ATOM 1373 O O . GLY A 1 175 ? -2.246 -3.016 -9.083 1.00 68.19 175 GLY A O 1
ATOM 1374 N N . SER A 1 176 ? -3.049 -4.577 -10.471 1.00 72.00 176 SER A N 1
ATOM 1375 C CA . SER A 1 176 ? -3.533 -3.612 -11.471 1.00 72.00 176 SER A CA 1
ATOM 1376 C C . SER A 1 176 ? -4.831 -2.917 -11.048 1.00 72.00 176 SER A C 1
ATOM 1378 O O . SER A 1 176 ? -5.175 -1.874 -11.596 1.00 72.00 176 SER A O 1
ATOM 1380 N N . LEU A 1 177 ? -5.537 -3.452 -10.045 1.00 74.56 177 LEU A N 1
ATOM 1381 C CA . LEU A 1 177 ? -6.719 -2.821 -9.452 1.00 74.56 177 LEU A CA 1
ATOM 1382 C C . LEU A 1 177 ? -6.360 -1.742 -8.424 1.00 74.56 177 LEU A C 1
ATOM 1384 O O . LEU A 1 177 ? -7.243 -0.985 -8.023 1.00 74.56 177 LEU A O 1
ATOM 1388 N N . ALA A 1 178 ? -5.092 -1.632 -8.010 1.00 73.88 178 ALA A N 1
ATOM 1389 C CA . ALA A 1 178 ? -4.655 -0.640 -7.028 1.00 73.88 178 ALA A CA 1
ATOM 1390 C C . ALA A 1 178 ? -4.970 0.798 -7.472 1.00 73.88 178 ALA A C 1
ATOM 1392 O O . ALA A 1 178 ? -5.440 1.596 -6.663 1.00 73.88 178 ALA A O 1
ATOM 1393 N N . GLY A 1 179 ? -4.798 1.111 -8.763 1.00 75.56 179 GLY A N 1
ATOM 1394 C CA . GLY A 1 179 ? -5.137 2.424 -9.315 1.00 75.56 179 GLY A CA 1
ATOM 1395 C C . GLY A 1 179 ? -6.627 2.746 -9.223 1.00 75.56 179 GLY A C 1
ATOM 1396 O O . GLY A 1 179 ? -7.006 3.816 -8.748 1.00 75.56 179 GLY A O 1
ATOM 1397 N N . LEU A 1 180 ? -7.481 1.782 -9.575 1.00 80.06 180 LEU A N 1
ATOM 1398 C CA . LEU A 1 180 ? -8.936 1.911 -9.473 1.00 80.06 180 LEU A CA 1
ATOM 1399 C C . LEU A 1 180 ? -9.402 2.014 -8.011 1.00 80.06 180 LEU A C 1
ATOM 1401 O O . LEU A 1 180 ? -10.203 2.883 -7.669 1.00 80.06 180 LEU A O 1
ATOM 1405 N N . ALA A 1 181 ? -8.879 1.153 -7.136 1.00 75.44 181 ALA A N 1
ATOM 1406 C CA . ALA A 1 181 ? -9.202 1.146 -5.712 1.00 75.44 181 ALA A CA 1
ATOM 1407 C C . ALA A 1 181 ? -8.772 2.452 -5.025 1.00 75.44 181 ALA A C 1
ATOM 1409 O O . ALA A 1 181 ? -9.507 2.983 -4.189 1.00 75.44 181 ALA A O 1
ATOM 1410 N N . GLY A 1 182 ? -7.608 2.990 -5.398 1.00 71.69 182 GLY A N 1
ATOM 1411 C CA . GLY A 1 182 ? -7.155 4.310 -4.978 1.00 71.69 182 GLY A CA 1
ATOM 1412 C C . GLY A 1 182 ? -8.066 5.419 -5.490 1.00 71.69 182 GLY A C 1
ATOM 1413 O O . GLY A 1 182 ? -8.542 6.219 -4.687 1.00 71.69 182 GLY A O 1
ATOM 1414 N N . GLY A 1 183 ? -8.400 5.408 -6.782 1.00 75.00 183 GLY A N 1
ATOM 1415 C CA . GLY A 1 183 ? -9.308 6.377 -7.401 1.00 75.00 183 GLY A CA 1
ATOM 1416 C C . GLY A 1 183 ? -10.686 6.441 -6.735 1.00 75.00 183 GLY A C 1
ATOM 1417 O O . GLY A 1 183 ? -11.168 7.533 -6.450 1.00 75.00 183 GLY A O 1
ATOM 1418 N N . ILE A 1 184 ? -11.288 5.294 -6.400 1.00 77.19 184 ILE A N 1
ATOM 1419 C CA . ILE A 1 184 ? -12.570 5.238 -5.670 1.00 77.19 184 ILE A CA 1
ATOM 1420 C C . ILE A 1 184 ? -12.407 5.700 -4.216 1.00 77.19 184 ILE A C 1
ATOM 1422 O O . ILE A 1 184 ? -13.324 6.283 -3.638 1.00 77.19 184 ILE A O 1
ATOM 1426 N N . SER A 1 185 ? -11.246 5.458 -3.603 1.00 70.06 185 SER A N 1
ATOM 1427 C CA . SER A 1 185 ? -11.026 5.867 -2.218 1.00 70.06 185 SER A CA 1
ATOM 1428 C C . SER A 1 185 ? -10.957 7.387 -2.053 1.00 70.06 185 SER A C 1
ATOM 1430 O O . SER A 1 185 ? -11.456 7.877 -1.050 1.00 70.06 185 SER A O 1
ATOM 1432 N N . VAL A 1 186 ? -10.434 8.142 -3.029 1.00 69.06 186 VAL A N 1
ATOM 1433 C CA . VAL A 1 186 ? -10.250 9.604 -2.905 1.00 69.06 186 VAL A CA 1
ATOM 1434 C C . VAL A 1 186 ? -11.571 10.359 -2.656 1.00 69.06 186 VAL A C 1
ATOM 1436 O O . VAL A 1 186 ? -11.630 11.124 -1.691 1.00 69.06 186 VAL A O 1
ATOM 1439 N N . PRO A 1 187 ? -12.660 10.146 -3.426 1.00 63.97 187 PRO A N 1
ATOM 1440 C CA . PRO A 1 187 ? -13.954 10.759 -3.127 1.00 63.97 187 PRO A CA 1
ATOM 1441 C C . PRO A 1 187 ? -14.512 10.333 -1.769 1.00 63.97 187 PRO A C 1
ATOM 1443 O O . PRO A 1 187 ? -15.025 11.161 -1.026 1.00 63.97 187 PRO A O 1
ATOM 1446 N N . VAL A 1 188 ? -14.386 9.056 -1.404 1.00 61.59 188 VAL A N 1
ATOM 1447 C CA . VAL A 1 188 ? -14.925 8.546 -0.133 1.00 61.59 188 VAL A CA 1
ATOM 1448 C C . VAL A 1 188 ? -14.198 9.159 1.064 1.00 61.59 188 VAL A C 1
ATOM 1450 O O . VAL A 1 188 ? -14.809 9.406 2.098 1.00 61.59 188 VAL A O 1
ATOM 1453 N N . THR A 1 189 ? -12.902 9.427 0.944 1.00 61.41 189 THR A N 1
ATOM 1454 C CA . THR A 1 189 ? -12.068 9.828 2.082 1.00 61.41 189 THR A CA 1
ATOM 1455 C C . THR A 1 189 ? -11.921 11.335 2.209 1.00 61.41 189 THR A C 1
ATOM 1457 O O . THR A 1 189 ? -11.703 11.823 3.316 1.00 61.41 189 THR A O 1
ATOM 1460 N N . LEU A 1 190 ? -12.096 12.076 1.112 1.00 62.81 190 LEU A N 1
ATOM 1461 C CA . LEU A 1 190 ? -12.096 13.537 1.117 1.00 62.81 190 LEU A CA 1
ATOM 1462 C C . LEU A 1 190 ? -13.509 14.118 1.106 1.00 62.81 190 LEU A C 1
ATOM 1464 O O . LEU A 1 190 ? -13.793 15.008 1.900 1.00 62.81 190 LEU A O 1
ATOM 1468 N N . ALA A 1 191 ? -14.413 13.622 0.259 1.00 61.06 191 ALA A N 1
ATOM 1469 C CA . ALA A 1 191 ? -15.729 14.240 0.105 1.00 61.06 191 ALA A CA 1
ATOM 1470 C C . ALA A 1 191 ? -16.655 13.927 1.287 1.00 61.06 191 ALA A C 1
ATOM 1472 O O . ALA A 1 191 ? -17.321 14.825 1.789 1.00 61.06 191 ALA A O 1
ATOM 1473 N N . TYR A 1 192 ? -16.663 12.687 1.788 1.00 61.12 192 TYR A N 1
ATOM 1474 C CA . TYR A 1 192 ? -17.536 12.287 2.900 1.00 61.12 192 TYR A CA 1
ATOM 1475 C C . TYR A 1 192 ? -17.366 13.137 4.179 1.00 61.12 192 TYR A C 1
ATOM 1477 O O . TYR A 1 192 ? -18.369 13.637 4.690 1.00 61.12 192 TYR A O 1
ATOM 1485 N N . PRO A 1 193 ? -16.143 13.385 4.696 1.00 61.41 193 PRO A N 1
ATOM 1486 C CA . PRO A 1 193 ? -15.976 14.265 5.852 1.00 61.41 193 PRO A CA 1
ATOM 1487 C C . PRO A 1 193 ? -16.310 15.731 5.542 1.00 61.41 193 PRO A C 1
ATOM 1489 O O . PRO A 1 193 ? -16.819 16.417 6.423 1.00 61.41 193 PRO A O 1
ATOM 1492 N N . ILE A 1 194 ? -16.085 16.210 4.311 1.00 63.19 194 ILE A N 1
ATOM 1493 C CA . ILE A 1 194 ? -16.465 17.575 3.908 1.00 63.19 194 ILE A CA 1
ATOM 1494 C C . ILE A 1 194 ? -17.989 17.736 3.919 1.00 63.19 194 ILE A C 1
ATOM 1496 O O . ILE A 1 194 ? -18.482 18.719 4.461 1.00 63.19 194 ILE A O 1
ATOM 1500 N N . PHE A 1 195 ? -18.742 16.761 3.401 1.00 63.25 195 PHE A N 1
ATOM 1501 C CA . PHE A 1 195 ? -20.206 16.788 3.453 1.00 63.25 195 PHE A CA 1
ATOM 1502 C C . PHE A 1 195 ? -20.735 16.742 4.889 1.00 63.25 195 PHE A C 1
ATOM 1504 O O . PHE A 1 195 ? -21.661 17.477 5.219 1.00 63.25 195 PHE A O 1
ATOM 1511 N N . TYR A 1 196 ? -20.122 15.937 5.760 1.00 62.28 196 TYR A N 1
ATOM 1512 C CA . TYR A 1 196 ? -20.526 15.861 7.164 1.00 62.28 196 TYR A CA 1
ATOM 1513 C C . TYR A 1 196 ? -20.257 17.174 7.919 1.00 62.28 196 TYR A C 1
ATOM 1515 O O . TYR A 1 196 ? -21.085 17.615 8.715 1.00 62.28 196 TYR A O 1
ATOM 1523 N N . VAL A 1 197 ? -19.123 17.832 7.648 1.00 61.47 197 VAL A N 1
ATOM 1524 C CA . VAL A 1 197 ? -18.810 19.158 8.207 1.00 61.47 197 VAL A CA 1
ATOM 1525 C C . VAL A 1 197 ? -19.753 20.227 7.650 1.00 61.47 197 VAL A C 1
ATOM 1527 O O . VAL A 1 197 ? -20.283 21.010 8.432 1.00 61.47 197 VAL A O 1
ATOM 1530 N N . ALA A 1 198 ? -20.039 20.216 6.346 1.00 59.62 198 ALA A N 1
ATOM 1531 C CA . ALA A 1 198 ? -20.962 21.165 5.721 1.00 59.62 198 ALA A CA 1
ATOM 1532 C C . ALA A 1 198 ? -22.396 21.045 6.279 1.00 59.62 198 ALA A C 1
ATOM 1534 O O . ALA A 1 198 ? -23.032 22.055 6.566 1.00 59.62 198 ALA A O 1
ATOM 1535 N N . GLN A 1 199 ? -22.884 19.824 6.529 1.00 57.34 199 GLN A N 1
ATOM 1536 C CA . GLN A 1 199 ? -24.185 19.602 7.182 1.00 57.34 199 GLN A CA 1
ATOM 1537 C C . GLN A 1 199 ? -24.185 19.988 8.673 1.00 57.34 199 GLN A C 1
ATOM 1539 O O . GLN A 1 199 ? -25.198 20.450 9.207 1.00 57.34 199 GLN A O 1
ATOM 1544 N N . GLY A 1 200 ? -23.051 19.817 9.357 1.00 53.22 200 GLY A N 1
ATOM 1545 C CA . GLY A 1 200 ? -22.864 20.258 10.742 1.00 53.22 200 GLY A CA 1
ATOM 1546 C C . GLY A 1 200 ? -22.793 21.783 10.903 1.00 53.22 200 GLY A C 1
ATOM 1547 O O . GLY A 1 200 ? -23.120 22.299 11.972 1.00 53.22 200 GLY A O 1
ATOM 1548 N N . GLU A 1 201 ? -22.382 22.510 9.860 1.00 51.19 201 GLU A N 1
ATOM 1549 C CA . GLU A 1 201 ? -22.420 23.977 9.823 1.00 51.19 201 GLU A CA 1
ATOM 1550 C C . GLU A 1 201 ? -23.818 24.519 9.487 1.00 51.19 201 GLU A C 1
ATOM 1552 O O . GLU A 1 201 ? -24.229 25.506 10.095 1.00 51.19 201 GLU A O 1
ATOM 1557 N N . GLU A 1 202 ? -24.603 23.867 8.621 1.00 49.16 202 GLU A N 1
ATOM 1558 C CA . GLU A 1 202 ? -26.009 24.258 8.388 1.00 49.16 202 GLU A CA 1
ATOM 1559 C C . GLU A 1 202 ? -26.884 24.098 9.642 1.00 49.16 202 GLU A C 1
ATOM 1561 O O . GLU A 1 202 ? -27.694 24.967 9.947 1.00 49.16 202 GLU A O 1
ATOM 1566 N N . THR A 1 203 ? -26.684 23.037 10.427 1.00 49.78 203 THR A N 1
ATOM 1567 C CA . THR A 1 203 ? -27.478 22.780 11.647 1.00 49.78 203 THR A CA 1
ATOM 1568 C C . THR A 1 203 ? -27.119 23.664 12.845 1.00 49.78 203 THR A C 1
ATOM 1570 O O . THR A 1 203 ? -27.875 23.699 13.809 1.00 49.78 203 THR A O 1
ATOM 1573 N N . LYS A 1 204 ? -25.993 24.389 12.807 1.00 46.28 204 LYS A N 1
ATOM 1574 C CA . LYS A 1 204 ? -25.636 25.399 13.824 1.00 46.28 204 LYS A CA 1
ATOM 1575 C C . LYS A 1 204 ? -26.119 26.812 13.486 1.00 46.28 204 LYS A C 1
ATOM 1577 O O . LYS A 1 204 ? -26.016 27.687 14.340 1.00 46.28 204 LYS A O 1
ATOM 1582 N N . ASN A 1 205 ? -26.601 27.034 12.263 1.00 44.66 205 ASN A N 1
ATOM 1583 C CA . ASN A 1 205 ? -27.071 28.333 11.771 1.00 44.66 205 ASN A CA 1
ATOM 1584 C C . ASN A 1 205 ? -28.612 28.418 11.659 1.00 44.66 205 ASN A C 1
ATOM 1586 O O . ASN A 1 205 ? -29.123 29.361 11.054 1.00 44.66 205 ASN A O 1
ATOM 1590 N N . ILE A 1 206 ? -29.336 27.458 12.249 1.00 42.69 206 ILE A N 1
ATOM 1591 C CA . ILE A 1 206 ? -30.797 27.443 12.460 1.00 42.69 206 ILE A CA 1
ATOM 1592 C C . ILE A 1 206 ? -31.043 27.430 13.970 1.00 42.69 206 ILE A C 1
ATOM 1594 O O . ILE A 1 206 ? -31.952 28.159 14.423 1.00 42.69 206 ILE A O 1
#

Sequence (206 aa):
MAVVSYNPVGGDETAVVSTLGVLNALGINAFAFRGHNLKLEIQTTMPSSEKHPSTLPMWRGVKFAYLLVAMCLCPLAIGGYWAYGQLIPNGGMLAAFYTFHSRDTSRFILGLTTLFMIINAVSSFHIYAMPMFDEMESSYTLRKKKPCPWWLRATFRVMFGFLLFFVAVAIPFVGSLAGLAGGISVPVTLAYPIFYVAQGEETKNI

Secondary structure (DSSP, 8-state):
------S-S-TT--HHHHHHHHHHHHHHHHHHT--HHHHHHHHHTS--BTTB-THHHHHHHHHHHHHHHHHHHHHHHHHHHHHHGGG--TTHHHHHHHHHHTTTS-HHHHHHHHHHHHHHHHHHHHHHHHHHHHHHHHHHHHHH-SPPPHHHHHHHHHHHHHHHHHHHHH-TTGGGGHHHHHHHHHIIIIIHHHHHHHHHHHTT--

pLDDT: mean 74.41, std 11.68, range [40.28, 92.81]